Protein AF-A0A7L1KJP1-F1 (afdb_monomer)

InterPro domains:
  IPR000727 Target SNARE coiled-coil homology domain [PS50192] (141-176)

Organism: Rynchops niger (NCBI:txid227184)

Mean predicted aligned error: 10.77 Å

Nearest PDB structures (foldseek):
  6twz-assembly2_C  TM=7.363E-01  e=6.842E+00  Homo sapiens
  8ftx-assembly1_A  TM=3.738E-01  e=1.521E+00  Salmonella enterica subsp. enterica serovar Typhimurium

Foldseek 3Di:
DQPVLLVVLVVLLVVLVVLLVVLLVCVVVVHDSPLSVVVSLVSLVVSLVSLVVLLVVLLVCLVVVVDDLVVSVVSLVSSVVSLVSSVVSLVSSPPRDDPDPPPVVVPPPDDDDDDDDDPNPPPDPPVCPPDDPVRSNVVSVVSSVVSVVSSVVSVVSSVVSVVVVVVVVVVVVVVD

Secondary structure (DSSP, 8-state):
-HHHHHHHHHHHHHHHHHHHHHHHHHHHTT---HHHHHHHHHHHHHHHHHHHHHHHHHHHHHHTT-S-HHHHHHHHHHHHHHHHHHHHHHHHHHHTSPP--SSSGGGS-S--------SS-----TTTTT--HHHHHHHHHHHHHHHHHHHHHHHHHHHHHHHHHHHHHHHHHHT-

Sequence (176 aa):
PRLPLYDAACQVAQEVAEKIQERNRYQRNGESSAKLNVIIRSSLQNLSEKIDQLRDLLLRAVSTHQITQLEGDRRQNLVDDLLTRQKQLQASYKNEGPEPDVIRSSLMTGGVKRGVTNPWLLEESEETRGLGFGDLRQQQRRIIEEQDAGLDALSSIISRQKQMGQEIGNELDEQN

pLDDT: mean 78.53, std 18.44, range [35.53, 97.75]

Structure (mmCIF, N/CA/C/O backbone):
data_AF-A0A7L1KJP1-F1
#
_entry.id   AF-A0A7L1KJP1-F1
#
loop_
_atom_site.group_PDB
_atom_site.id
_atom_site.type_symbol
_atom_site.label_atom_id
_atom_site.label_alt_id
_atom_site.label_comp_id
_atom_site.label_asym_id
_atom_site.label_entity_id
_atom_site.label_seq_id
_atom_site.pdbx_PDB_ins_code
_atom_site.Cartn_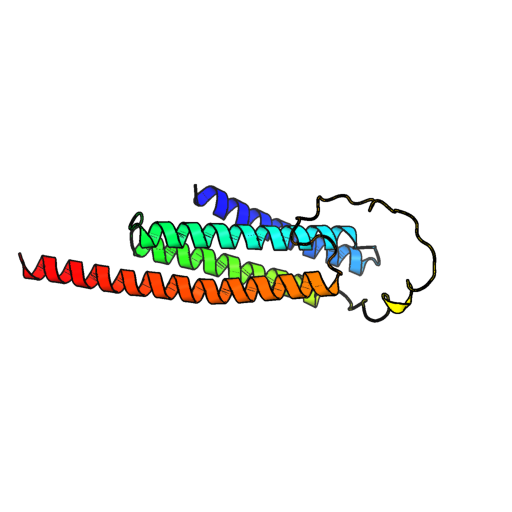x
_atom_site.Cartn_y
_atom_site.Cartn_z
_atom_site.occupancy
_atom_site.B_iso_or_equiv
_atom_site.auth_seq_id
_atom_site.auth_comp_id
_atom_site.auth_asym_id
_atom_site.auth_atom_id
_atom_site.pdbx_PDB_model_num
ATOM 1 N N . PRO A 1 1 ? -7.964 -13.879 7.957 1.00 67.81 1 PRO A N 1
ATOM 2 C CA . PRO A 1 1 ? -6.674 -13.756 8.683 1.00 67.81 1 PRO A CA 1
ATOM 3 C C . PRO A 1 1 ? -5.858 -12.523 8.226 1.00 67.81 1 PRO A C 1
ATOM 5 O O . PRO A 1 1 ? -5.390 -12.493 7.096 1.00 67.81 1 PRO A O 1
ATOM 8 N N . ARG A 1 2 ? -5.721 -11.494 9.085 1.00 88.19 2 ARG A N 1
ATOM 9 C CA . ARG A 1 2 ? -5.077 -10.199 8.752 1.00 88.19 2 ARG A CA 1
ATOM 10 C C . ARG A 1 2 ? -3.546 -10.259 8.706 1.00 88.19 2 ARG A C 1
ATOM 12 O O . ARG A 1 2 ? -2.951 -9.682 7.809 1.00 88.19 2 ARG A O 1
ATOM 19 N N . LEU A 1 3 ? -2.923 -10.931 9.679 1.00 86.12 3 LEU A N 1
ATOM 20 C CA . LEU A 1 3 ? -1.458 -10.988 9.795 1.00 86.12 3 LEU A CA 1
ATOM 21 C C . LEU A 1 3 ? -0.800 -11.603 8.547 1.00 86.12 3 LEU A C 1
ATOM 23 O O . LEU A 1 3 ? 0.035 -10.924 7.963 1.00 86.12 3 LEU A O 1
ATOM 27 N N . PRO A 1 4 ? -1.257 -12.762 8.024 1.00 93.19 4 PRO A N 1
ATOM 28 C CA . PRO A 1 4 ? -0.679 -13.322 6.801 1.00 93.19 4 PRO A CA 1
ATOM 29 C C . PRO A 1 4 ? -0.826 -12.411 5.577 1.00 93.19 4 PRO A C 1
ATOM 31 O O . PRO A 1 4 ? 0.033 -12.414 4.705 1.00 93.19 4 PRO A O 1
ATOM 34 N N . LEU A 1 5 ? -1.903 -11.620 5.504 1.00 95.44 5 LEU A N 1
ATOM 35 C CA . LEU A 1 5 ? -2.109 -10.672 4.408 1.00 95.44 5 LEU A CA 1
ATOM 36 C C . LEU A 1 5 ? -1.146 -9.481 4.501 1.00 95.44 5 LEU A C 1
ATOM 38 O O . LEU A 1 5 ? -0.603 -9.061 3.484 1.00 95.44 5 LEU A O 1
ATOM 42 N N . TYR A 1 6 ? -0.917 -8.966 5.712 1.00 96.62 6 TYR A N 1
ATOM 43 C CA . TYR A 1 6 ? 0.070 -7.915 5.957 1.00 96.62 6 TYR A CA 1
ATOM 44 C C . TYR A 1 6 ? 1.487 -8.394 5.624 1.00 96.62 6 TYR A C 1
ATOM 46 O O . TYR A 1 6 ? 2.209 -7.715 4.898 1.00 96.62 6 TYR A O 1
ATOM 54 N N . ASP A 1 7 ? 1.856 -9.593 6.076 1.00 96.94 7 ASP A N 1
ATOM 55 C CA . ASP A 1 7 ? 3.167 -10.177 5.784 1.00 96.94 7 ASP A CA 1
ATOM 56 C C . ASP A 1 7 ? 3.348 -10.398 4.276 1.00 96.94 7 ASP A C 1
ATOM 58 O O . ASP A 1 7 ? 4.390 -10.055 3.719 1.00 96.94 7 ASP A O 1
ATOM 62 N N . ALA A 1 8 ? 2.307 -10.875 3.587 1.00 97.12 8 ALA A N 1
ATOM 63 C CA . ALA A 1 8 ? 2.315 -11.005 2.134 1.00 97.12 8 ALA A CA 1
ATOM 64 C C . ALA A 1 8 ? 2.457 -9.646 1.424 1.00 97.12 8 ALA A C 1
ATOM 66 O O . ALA A 1 8 ? 3.174 -9.551 0.432 1.00 97.12 8 ALA A O 1
ATOM 67 N N . ALA A 1 9 ? 1.811 -8.582 1.914 1.00 97.38 9 ALA A N 1
ATOM 68 C CA . ALA A 1 9 ? 1.974 -7.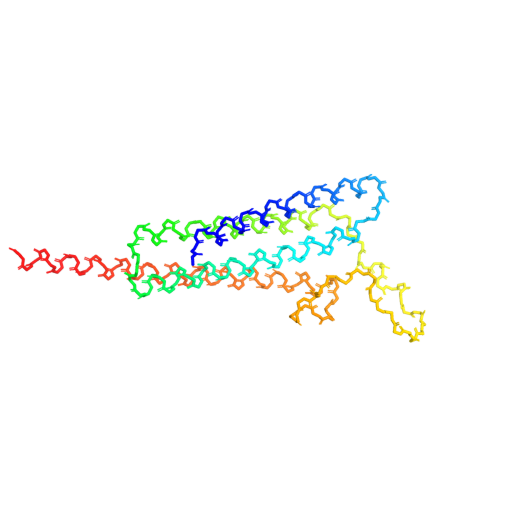234 1.362 1.00 97.38 9 ALA A CA 1
ATOM 69 C C . ALA A 1 9 ? 3.417 -6.725 1.532 1.00 97.38 9 ALA A C 1
ATOM 71 O O . ALA A 1 9 ? 4.002 -6.192 0.589 1.00 97.38 9 ALA A O 1
ATOM 72 N N . CYS A 1 10 ? 4.026 -6.961 2.697 1.00 97.50 10 CYS A N 1
ATOM 73 C CA . CYS A 1 10 ? 5.433 -6.651 2.948 1.00 97.50 10 CYS A CA 1
ATOM 74 C C . CYS A 1 10 ? 6.378 -7.414 2.008 1.00 97.50 10 CYS A C 1
ATOM 76 O O . CYS A 1 10 ? 7.324 -6.817 1.489 1.00 97.50 10 CYS A O 1
ATOM 78 N N . GLN A 1 11 ? 6.113 -8.703 1.769 1.00 97.75 11 GLN A N 1
ATOM 79 C CA . GLN A 1 11 ? 6.882 -9.528 0.831 1.00 97.75 11 GLN A CA 1
ATOM 80 C C . GLN A 1 11 ? 6.799 -8.974 -0.592 1.00 97.75 11 GLN A C 1
ATOM 82 O O . GLN A 1 11 ? 7.834 -8.704 -1.196 1.00 97.75 11 GLN A O 1
ATOM 87 N N . VAL A 1 12 ? 5.593 -8.682 -1.093 1.00 97.50 12 VAL A N 1
ATOM 88 C CA . VAL A 1 12 ? 5.422 -8.085 -2.430 1.00 97.50 12 VAL A CA 1
ATOM 89 C C . VAL A 1 12 ? 6.142 -6.736 -2.527 1.00 97.50 12 VAL A C 1
ATOM 91 O O . VAL A 1 12 ? 6.823 -6.465 -3.515 1.00 97.50 12 VAL A O 1
ATOM 94 N N . ALA A 1 13 ? 6.065 -5.890 -1.497 1.00 97.06 13 ALA A N 1
ATOM 95 C CA . ALA A 1 13 ? 6.775 -4.610 -1.478 1.00 97.06 13 ALA A CA 1
ATOM 96 C C . ALA A 1 13 ? 8.307 -4.771 -1.513 1.00 97.06 13 ALA A C 1
ATOM 98 O O . ALA A 1 13 ? 9.006 -3.931 -2.087 1.00 97.06 13 ALA A O 1
ATOM 99 N N . GLN A 1 14 ? 8.846 -5.828 -0.902 1.00 97.31 14 GLN A N 1
ATOM 100 C CA . GLN A 1 14 ? 10.266 -6.159 -0.992 1.00 97.31 14 GLN A CA 1
ATOM 101 C C . GLN A 1 14 ? 10.639 -6.660 -2.392 1.00 97.31 14 GLN A C 1
ATOM 103 O O . GLN A 1 14 ? 11.587 -6.143 -2.982 1.00 97.31 14 GLN A O 1
ATOM 108 N N . GLU A 1 15 ? 9.863 -7.581 -2.959 1.00 96.38 15 GLU A N 1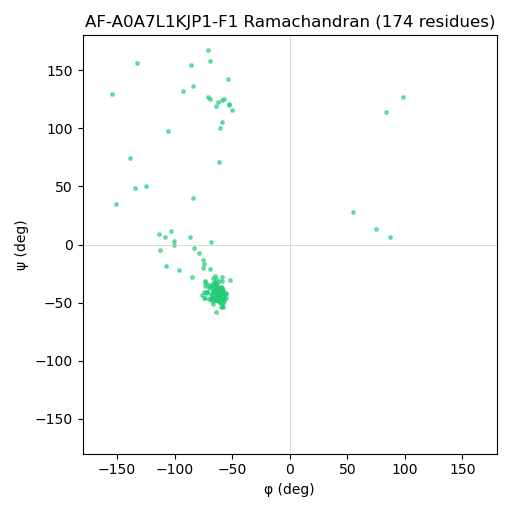
ATOM 109 C CA . GLU A 1 15 ? 10.084 -8.095 -4.315 1.00 96.38 15 GLU A CA 1
ATOM 110 C C . GLU A 1 15 ? 10.069 -6.972 -5.359 1.00 96.38 15 GLU A C 1
ATOM 112 O O . GLU A 1 15 ? 10.935 -6.916 -6.232 1.00 96.38 15 GLU A O 1
ATOM 117 N N . VAL A 1 16 ? 9.128 -6.026 -5.253 1.00 95.75 16 VAL A N 1
ATOM 118 C CA . VAL A 1 16 ? 9.079 -4.846 -6.131 1.00 95.75 16 VAL A CA 1
ATOM 119 C C . VAL A 1 16 ? 10.376 -4.042 -6.032 1.00 95.75 16 VAL A C 1
ATOM 121 O O . VAL A 1 16 ? 10.932 -3.657 -7.062 1.00 95.75 16 VAL A O 1
ATOM 124 N N . ALA A 1 17 ? 10.880 -3.798 -4.818 1.00 95.50 17 ALA A N 1
ATOM 125 C CA . ALA A 1 17 ? 12.120 -3.053 -4.613 1.00 95.50 17 ALA A CA 1
ATOM 126 C C . ALA A 1 17 ? 13.318 -3.754 -5.274 1.00 95.50 17 ALA A C 1
ATOM 128 O O . ALA A 1 17 ? 14.084 -3.121 -6.005 1.00 95.50 17 ALA A O 1
ATOM 129 N N . GLU A 1 18 ? 13.444 -5.067 -5.075 1.00 96.44 18 GLU A N 1
ATOM 130 C CA . GLU A 1 18 ? 14.503 -5.888 -5.667 1.00 96.44 18 GLU A CA 1
ATOM 131 C C . GLU A 1 18 ? 14.423 -5.886 -7.199 1.00 96.44 18 GLU A C 1
ATOM 133 O O . GLU A 1 18 ? 15.432 -5.691 -7.880 1.00 96.44 18 GLU A O 1
ATOM 138 N N . LYS A 1 19 ? 13.216 -6.012 -7.763 1.00 93.38 19 LYS A N 1
ATOM 139 C CA . LYS A 1 19 ? 13.007 -5.986 -9.217 1.00 93.38 19 LYS A CA 1
ATOM 140 C C . LYS A 1 19 ? 13.296 -4.621 -9.830 1.00 93.38 19 LYS A C 1
ATOM 142 O O . LYS A 1 19 ? 13.837 -4.568 -10.936 1.00 93.38 19 LYS A O 1
ATOM 147 N N . ILE A 1 20 ? 12.992 -3.524 -9.134 1.00 92.44 20 ILE A N 1
ATOM 148 C CA . ILE A 1 20 ? 13.385 -2.174 -9.564 1.00 92.44 20 ILE A CA 1
ATOM 149 C C . ILE A 1 20 ? 14.913 -2.064 -9.607 1.00 92.44 20 ILE A C 1
ATOM 151 O O . ILE A 1 20 ? 15.459 -1.639 -10.624 1.00 92.44 20 ILE A O 1
ATOM 155 N N . GLN A 1 21 ? 15.613 -2.509 -8.562 1.00 92.38 21 GLN A N 1
ATOM 156 C CA . GLN A 1 21 ? 17.079 -2.493 -8.538 1.00 92.38 21 GLN A CA 1
ATOM 157 C C . GLN A 1 21 ? 17.685 -3.356 -9.653 1.00 92.38 21 GLN A C 1
ATOM 159 O O . GLN A 1 21 ? 18.603 -2.914 -10.349 1.00 92.38 21 GLN A O 1
ATOM 164 N N . GLU A 1 22 ? 17.153 -4.562 -9.865 1.00 92.50 22 GLU A N 1
ATOM 165 C CA . GLU A 1 22 ? 17.546 -5.449 -10.962 1.00 92.50 22 GLU A CA 1
ATOM 166 C C . GLU A 1 22 ? 17.354 -4.750 -12.314 1.00 92.50 22 GLU A C 1
ATOM 168 O O . GLU A 1 22 ? 18.285 -4.671 -13.118 1.00 92.50 22 GLU A O 1
ATOM 173 N N . ARG A 1 23 ? 16.190 -4.135 -12.536 1.00 89.31 23 ARG A N 1
ATOM 174 C CA . ARG A 1 23 ? 15.890 -3.389 -13.761 1.00 89.31 23 ARG A CA 1
ATOM 175 C C . ARG A 1 23 ? 16.885 -2.260 -14.010 1.00 89.31 23 ARG A C 1
ATOM 177 O O . ARG A 1 23 ? 17.320 -2.076 -15.149 1.00 89.31 23 ARG A O 1
ATOM 184 N N . ASN A 1 24 ? 17.259 -1.526 -12.968 1.00 87.25 24 ASN A N 1
ATOM 185 C CA . ASN A 1 24 ? 18.186 -0.402 -13.085 1.00 87.25 24 ASN A CA 1
ATOM 186 C C . ASN A 1 24 ? 19.598 -0.888 -13.448 1.00 87.25 24 ASN A C 1
ATOM 188 O O . ASN A 1 24 ? 20.288 -0.239 -14.233 1.00 87.25 24 ASN A O 1
ATOM 192 N N . ARG A 1 25 ? 20.016 -2.065 -12.961 1.00 88.56 25 ARG A N 1
ATOM 193 C CA . ARG A 1 25 ? 21.280 -2.700 -13.377 1.00 88.56 25 ARG A CA 1
ATOM 194 C C . ARG A 1 25 ? 21.275 -3.069 -14.861 1.00 88.56 25 ARG A C 1
ATOM 196 O O . ARG A 1 25 ? 22.214 -2.711 -15.563 1.00 88.56 25 ARG A O 1
ATOM 203 N N . TYR A 1 26 ? 20.209 -3.707 -15.348 1.00 82.12 26 TYR A N 1
ATOM 204 C CA . TYR A 1 26 ? 20.079 -4.074 -16.767 1.00 82.12 26 TYR A CA 1
ATOM 205 C C . TYR A 1 26 ? 20.118 -2.836 -17.670 1.00 82.12 26 TYR A C 1
ATOM 207 O O . TYR A 1 26 ? 20.815 -2.824 -18.681 1.00 82.12 26 TYR A O 1
ATOM 215 N N . GLN A 1 27 ? 19.434 -1.757 -17.275 1.00 80.38 27 GLN A N 1
ATOM 216 C CA . GLN A 1 27 ? 19.454 -0.500 -18.028 1.00 80.38 27 GLN A CA 1
ATOM 217 C C . GLN A 1 27 ? 20.847 0.135 -18.090 1.00 80.38 27 GLN A C 1
ATOM 219 O O . GLN A 1 27 ? 21.245 0.602 -19.155 1.00 80.38 27 GLN A O 1
ATOM 224 N N . ARG A 1 28 ? 21.610 0.118 -16.988 1.00 80.62 28 ARG A N 1
ATOM 225 C CA . ARG A 1 28 ? 22.998 0.621 -16.965 1.00 80.62 28 ARG A CA 1
ATOM 226 C C . ARG A 1 28 ? 23.931 -0.182 -17.872 1.00 80.62 28 ARG A C 1
ATOM 228 O O . ARG A 1 28 ? 24.862 0.388 -18.427 1.00 80.62 28 ARG A O 1
ATOM 235 N N . ASN A 1 29 ? 23.649 -1.468 -18.061 1.00 83.50 29 ASN A N 1
ATOM 236 C CA . ASN A 1 29 ? 24.392 -2.347 -18.963 1.00 83.50 29 ASN A CA 1
ATOM 237 C C . ASN A 1 29 ? 23.933 -2.246 -20.433 1.00 83.50 29 ASN A C 1
ATOM 239 O O . ASN A 1 29 ? 24.505 -2.909 -21.295 1.00 83.50 29 ASN A O 1
ATOM 243 N N . GLY A 1 30 ? 22.903 -1.445 -20.739 1.00 75.25 30 GLY A N 1
ATOM 244 C CA . GLY A 1 30 ? 22.316 -1.353 -22.081 1.00 75.25 30 GLY A CA 1
ATOM 245 C C . GLY A 1 30 ? 21.438 -2.550 -22.469 1.00 75.25 30 GLY A C 1
ATOM 246 O O . GLY A 1 30 ? 21.092 -2.711 -23.639 1.00 75.25 30 GLY A O 1
ATOM 247 N N . GLU A 1 31 ? 21.064 -3.392 -21.506 1.00 76.12 31 GLU A N 1
ATOM 248 C CA . GLU A 1 31 ? 20.247 -4.583 -21.720 1.00 76.12 31 GLU A CA 1
ATOM 249 C C . GLU A 1 31 ? 18.743 -4.264 -21.688 1.00 76.12 31 GLU A C 1
ATOM 251 O O . GLU A 1 31 ? 18.270 -3.314 -21.051 1.00 76.12 31 GLU A O 1
ATOM 256 N N . SER A 1 32 ? 17.945 -5.092 -22.369 1.00 78.06 32 SER A N 1
ATOM 257 C CA . SER A 1 32 ? 16.489 -4.936 -22.370 1.00 78.06 32 SER A CA 1
ATOM 258 C C . SER A 1 32 ? 15.891 -5.267 -21.003 1.00 78.06 32 SER A C 1
ATOM 260 O O . SER A 1 32 ? 16.034 -6.371 -20.485 1.00 78.06 32 SER A O 1
ATOM 262 N N . SER A 1 33 ? 15.124 -4.324 -20.458 1.00 82.69 33 SER A N 1
ATOM 263 C CA . SER A 1 33 ? 14.403 -4.456 -19.186 1.00 82.69 33 SER A CA 1
ATOM 264 C C . SER A 1 33 ? 12.900 -4.711 -19.354 1.00 82.69 33 SER A C 1
ATOM 266 O O . SER A 1 33 ? 12.138 -4.619 -18.391 1.00 82.69 33 SER A O 1
ATOM 268 N N . ALA A 1 34 ? 12.434 -5.022 -20.570 1.00 78.44 34 ALA A N 1
ATOM 269 C CA . ALA A 1 34 ? 11.005 -5.138 -20.878 1.00 78.44 34 ALA A CA 1
ATOM 270 C C . ALA A 1 34 ? 10.268 -6.140 -19.966 1.00 78.44 34 ALA A C 1
ATOM 272 O O . ALA A 1 34 ? 9.199 -5.820 -19.448 1.00 78.44 34 ALA A O 1
ATOM 273 N N . LYS A 1 35 ? 10.874 -7.306 -19.700 1.00 80.75 35 LYS A N 1
ATOM 274 C CA . LYS A 1 35 ? 10.306 -8.336 -18.812 1.00 80.75 35 LYS A CA 1
ATOM 275 C C . LYS A 1 35 ? 10.177 -7.851 -17.369 1.00 80.75 35 LYS A C 1
ATOM 277 O O . LYS A 1 35 ? 9.116 -7.978 -16.770 1.00 80.75 35 LYS A O 1
ATOM 282 N N . LEU A 1 36 ? 11.237 -7.240 -16.836 1.00 83.81 36 LEU A N 1
ATOM 283 C CA . LEU A 1 36 ? 11.247 -6.694 -15.478 1.00 83.81 36 LEU A CA 1
ATOM 284 C C . LEU A 1 36 ? 10.201 -5.589 -15.322 1.00 83.81 36 LEU A C 1
ATOM 286 O O . LEU A 1 36 ? 9.522 -5.533 -14.308 1.00 83.81 36 LEU A O 1
ATOM 290 N N . ASN A 1 37 ? 9.994 -4.764 -16.350 1.00 83.75 37 ASN A N 1
ATOM 291 C CA . ASN A 1 37 ? 8.945 -3.746 -16.334 1.00 83.75 37 ASN A CA 1
ATOM 292 C C . ASN A 1 37 ? 7.529 -4.331 -16.245 1.00 83.75 37 ASN A C 1
ATOM 294 O O . ASN A 1 37 ? 6.680 -3.712 -15.610 1.00 83.75 37 ASN A O 1
ATOM 298 N N . VAL A 1 38 ? 7.254 -5.477 -16.878 1.00 82.12 38 VAL A N 1
ATOM 299 C CA . VAL A 1 38 ? 5.953 -6.161 -16.747 1.00 82.12 38 VAL A CA 1
ATOM 300 C C . VAL A 1 38 ? 5.782 -6.693 -15.327 1.00 82.12 38 VAL A C 1
ATOM 302 O O . VAL A 1 38 ? 4.779 -6.386 -14.691 1.00 82.12 38 VAL A O 1
ATOM 305 N N . ILE A 1 39 ? 6.797 -7.389 -14.807 1.00 86.62 39 ILE A N 1
ATOM 306 C CA . ILE A 1 39 ? 6.781 -7.970 -13.455 1.00 86.62 39 ILE A CA 1
ATOM 307 C C . ILE A 1 39 ? 6.611 -6.884 -12.383 1.00 86.62 39 ILE A C 1
ATOM 309 O O . ILE A 1 39 ? 5.771 -7.011 -11.501 1.00 86.62 39 ILE A O 1
ATOM 313 N N . ILE A 1 40 ? 7.358 -5.778 -12.472 1.00 88.50 40 ILE A N 1
ATOM 314 C CA . ILE A 1 40 ? 7.246 -4.670 -11.511 1.00 88.50 40 ILE A CA 1
ATOM 315 C C . ILE A 1 40 ? 5.825 -4.094 -11.515 1.00 88.50 40 ILE A C 1
ATOM 317 O O . ILE A 1 40 ? 5.276 -3.821 -10.451 1.00 88.50 40 ILE A O 1
ATOM 321 N N . ARG A 1 41 ? 5.207 -3.935 -12.692 1.00 87.50 41 ARG A N 1
ATOM 322 C CA . ARG A 1 41 ? 3.835 -3.419 -12.804 1.00 87.50 41 ARG A CA 1
ATOM 323 C C . ARG A 1 41 ? 2.816 -4.362 -12.173 1.00 87.50 41 ARG A C 1
ATOM 325 O O . ARG A 1 41 ? 2.009 -3.892 -11.376 1.00 87.50 41 ARG A O 1
ATOM 332 N N . SER A 1 42 ? 2.879 -5.659 -12.475 1.00 86.38 42 SER A N 1
ATOM 333 C CA . SER A 1 42 ? 1.971 -6.643 -11.874 1.00 86.38 42 SER A CA 1
ATOM 334 C C . SER A 1 42 ? 2.144 -6.723 -10.357 1.00 86.38 42 SER A C 1
ATOM 336 O O . SER A 1 42 ? 1.157 -6.760 -9.631 1.00 86.38 42 SER A O 1
ATOM 338 N N . SER A 1 43 ? 3.380 -6.678 -9.854 1.00 92.38 43 SER A N 1
ATOM 339 C CA . SER A 1 43 ? 3.639 -6.712 -8.411 1.00 92.38 43 SER A CA 1
ATOM 340 C C . SER A 1 43 ? 3.193 -5.423 -7.707 1.00 92.38 43 SER A C 1
ATOM 342 O O . SER A 1 43 ? 2.670 -5.488 -6.599 1.00 92.38 43 SER A O 1
ATOM 344 N N . LEU A 1 44 ? 3.323 -4.253 -8.345 1.00 92.75 44 LEU A N 1
ATOM 345 C CA . LEU A 1 44 ? 2.772 -2.990 -7.831 1.00 92.75 44 LEU A CA 1
ATOM 346 C C . LEU A 1 44 ? 1.237 -3.003 -7.766 1.00 92.75 44 LEU A C 1
ATOM 348 O O . LEU A 1 44 ? 0.677 -2.480 -6.803 1.00 92.75 44 LEU A O 1
ATOM 352 N N . GLN A 1 45 ? 0.572 -3.601 -8.762 1.00 90.44 45 GLN A N 1
ATOM 353 C CA . GLN A 1 45 ? -0.882 -3.791 -8.761 1.00 90.44 45 GLN A CA 1
ATOM 354 C C . GLN A 1 45 ? -1.308 -4.740 -7.635 1.00 90.44 45 GLN A C 1
ATOM 356 O O . GLN A 1 45 ? -2.170 -4.400 -6.832 1.00 90.44 45 GLN A O 1
ATOM 361 N N . ASN A 1 46 ? -0.620 -5.876 -7.503 1.00 93.50 46 ASN A N 1
ATOM 362 C CA . ASN A 1 46 ? -0.862 -6.846 -6.437 1.00 93.50 46 ASN A CA 1
ATOM 363 C C . ASN A 1 46 ? -0.691 -6.224 -5.039 1.00 93.50 46 ASN A C 1
ATOM 365 O O . ASN A 1 46 ? -1.505 -6.454 -4.147 1.00 93.50 46 ASN A O 1
ATOM 369 N N . LEU A 1 47 ? 0.341 -5.393 -4.848 1.00 95.31 47 LEU A N 1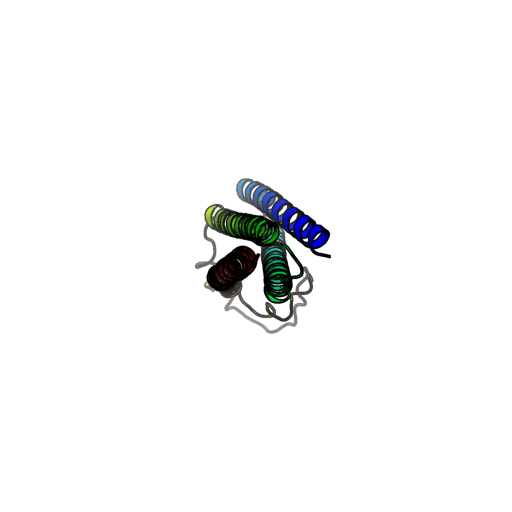
ATOM 370 C CA . LEU A 1 47 ? 0.531 -4.644 -3.605 1.00 95.31 47 LEU A CA 1
ATOM 371 C C . LEU A 1 47 ? -0.664 -3.723 -3.318 1.00 95.31 47 LEU A C 1
ATOM 373 O O . LEU A 1 47 ? -1.117 -3.668 -2.177 1.00 95.31 47 LEU A O 1
ATOM 377 N N . SER A 1 48 ? -1.193 -3.057 -4.348 1.00 94.31 48 SER A N 1
ATOM 378 C CA . SER A 1 48 ? -2.387 -2.213 -4.240 1.00 94.31 48 SER A CA 1
ATOM 379 C C . SER A 1 48 ? -3.595 -3.001 -3.745 1.00 94.31 48 SER A C 1
ATOM 381 O O . SER A 1 48 ? -4.170 -2.648 -2.720 1.00 94.31 48 SER A O 1
ATOM 383 N N . GLU A 1 49 ? -3.911 -4.116 -4.405 1.00 94.44 49 GLU A N 1
ATOM 384 C CA . GLU A 1 49 ? -5.042 -4.981 -4.050 1.00 94.44 49 GLU A CA 1
ATOM 385 C C . GLU A 1 49 ? -4.932 -5.497 -2.608 1.00 94.44 49 GLU A C 1
ATOM 387 O O . GLU A 1 49 ? -5.922 -5.572 -1.878 1.00 94.44 49 GLU A O 1
ATOM 392 N N . LYS A 1 50 ? -3.718 -5.838 -2.157 1.00 95.94 50 LYS A N 1
ATOM 393 C CA . LYS A 1 50 ? -3.487 -6.261 -0.769 1.00 95.94 50 LYS A CA 1
ATOM 394 C C . LYS A 1 50 ? -3.711 -5.128 0.231 1.00 95.94 50 LYS A C 1
ATOM 396 O O . LYS A 1 50 ? -4.256 -5.384 1.306 1.00 95.94 50 LYS A O 1
ATOM 401 N N . ILE A 1 51 ? -3.290 -3.905 -0.096 1.00 95.94 51 ILE A N 1
ATOM 402 C CA . ILE A 1 51 ? -3.534 -2.719 0.735 1.00 95.94 51 ILE A CA 1
ATOM 403 C C . ILE A 1 51 ? -5.044 -2.463 0.845 1.00 95.94 51 ILE A C 1
ATOM 405 O O . ILE A 1 51 ? -5.533 -2.276 1.959 1.00 95.94 51 ILE A O 1
ATOM 409 N N . ASP A 1 52 ? -5.797 -2.570 -0.252 1.00 95.25 52 ASP A N 1
ATOM 410 C CA . ASP A 1 52 ? -7.262 -2.430 -0.246 1.00 95.25 52 ASP A CA 1
ATOM 411 C C . ASP A 1 52 ? -7.945 -3.487 0.616 1.00 95.25 52 ASP A C 1
ATOM 413 O O . ASP A 1 52 ? -8.735 -3.164 1.504 1.00 95.25 52 ASP A O 1
ATOM 417 N N . GLN A 1 53 ? -7.548 -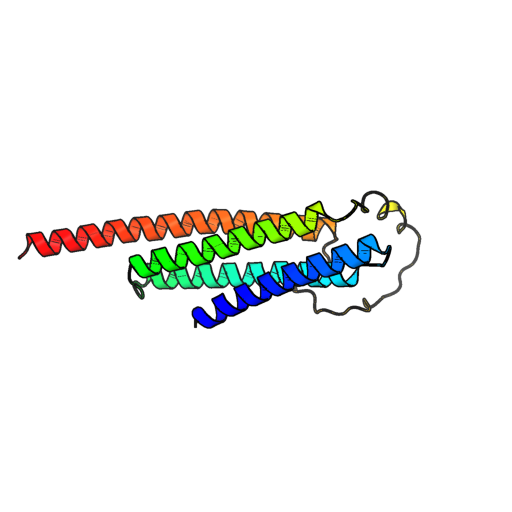4.750 0.468 1.00 96.12 53 GLN A N 1
ATOM 418 C CA . GLN A 1 53 ? -8.059 -5.820 1.322 1.00 96.12 53 GLN A CA 1
ATOM 419 C C . GLN A 1 53 ? -7.753 -5.573 2.809 1.00 96.12 53 GLN A C 1
ATOM 421 O O . GLN A 1 53 ? -8.592 -5.845 3.670 1.00 96.12 53 GLN A O 1
ATOM 426 N N . LEU A 1 54 ? -6.567 -5.055 3.152 1.00 96.75 54 LEU A N 1
ATOM 427 C CA . LEU A 1 54 ? -6.223 -4.718 4.539 1.00 96.75 54 LEU A CA 1
ATOM 428 C C . LEU A 1 54 ? -7.089 -3.581 5.088 1.00 96.75 54 LEU A C 1
ATOM 430 O O . LEU A 1 54 ? -7.505 -3.656 6.249 1.00 96.75 54 LEU A O 1
ATOM 434 N N . ARG A 1 55 ? -7.377 -2.568 4.266 1.00 95.50 55 ARG A N 1
ATOM 435 C CA . ARG A 1 55 ? -8.259 -1.447 4.608 1.00 95.50 55 ARG A CA 1
ATOM 436 C C . ARG A 1 55 ? -9.686 -1.920 4.858 1.00 95.50 55 ARG A C 1
ATOM 438 O O . ARG A 1 55 ? -10.244 -1.605 5.905 1.00 95.50 55 ARG A O 1
ATOM 445 N N . ASP A 1 56 ? -10.242 -2.741 3.973 1.00 95.12 56 ASP A N 1
ATOM 446 C CA . ASP A 1 56 ? -11.596 -3.285 4.124 1.00 95.12 56 ASP A CA 1
ATOM 447 C C . ASP A 1 56 ? -11.725 -4.159 5.375 1.00 95.12 56 ASP A C 1
ATOM 449 O O . ASP A 1 56 ? -12.701 -4.073 6.129 1.00 95.12 56 ASP A O 1
ATOM 453 N N . LEU A 1 57 ? -10.711 -4.989 5.643 1.00 95.69 57 LEU A N 1
ATOM 454 C CA . LEU A 1 57 ? -10.645 -5.786 6.866 1.00 95.69 57 LEU A CA 1
ATOM 455 C C . LEU A 1 57 ? -10.584 -4.908 8.119 1.00 95.69 57 LEU A C 1
ATOM 457 O O . LEU A 1 57 ? -11.215 -5.250 9.123 1.00 95.69 57 LEU A O 1
ATOM 461 N N . LEU A 1 58 ? -9.821 -3.813 8.078 1.00 94.75 58 LEU A N 1
ATOM 462 C CA . LEU 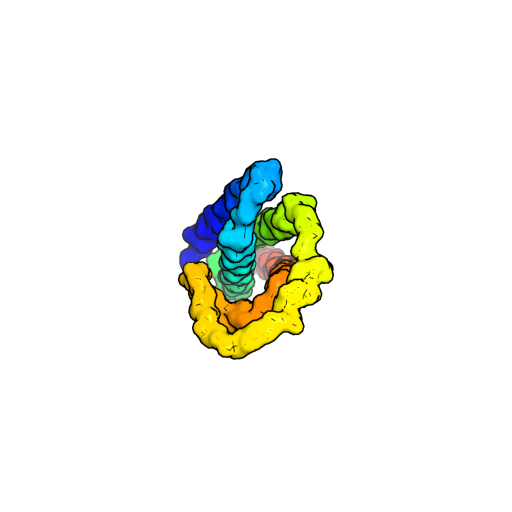A 1 58 ? -9.720 -2.865 9.182 1.00 94.75 58 LEU A CA 1
ATOM 463 C C . LEU A 1 58 ? -11.053 -2.150 9.404 1.00 94.75 58 LEU A C 1
ATOM 465 O O . LEU A 1 58 ? -11.574 -2.198 10.515 1.00 94.75 58 LEU A O 1
ATOM 469 N N . LEU A 1 59 ? -11.644 -1.591 8.349 1.00 93.25 59 LEU A N 1
ATOM 470 C CA . LEU A 1 59 ? -12.938 -0.917 8.392 1.00 93.25 59 LEU A CA 1
ATOM 471 C C . LEU A 1 59 ? -14.027 -1.829 8.965 1.00 93.25 59 LEU A C 1
ATOM 473 O O . LEU A 1 59 ? -14.788 -1.422 9.847 1.00 93.25 59 LEU A O 1
ATOM 477 N N . ARG A 1 60 ? -14.085 -3.088 8.515 1.00 93.94 60 ARG A N 1
ATOM 478 C CA . ARG A 1 60 ? -15.035 -4.068 9.050 1.00 93.94 60 ARG A CA 1
ATOM 479 C C . ARG A 1 60 ? -14.781 -4.359 10.527 1.00 93.94 60 ARG A C 1
ATOM 481 O O . ARG A 1 60 ? -15.727 -4.375 11.305 1.00 93.94 60 ARG A O 1
ATOM 488 N N . ALA A 1 61 ? -13.533 -4.594 10.931 1.00 92.75 61 ALA A N 1
ATOM 489 C CA . ALA A 1 61 ? -13.204 -4.917 12.322 1.00 92.75 61 ALA A CA 1
ATOM 490 C C . ALA A 1 61 ? -13.509 -3.755 13.284 1.00 92.75 61 ALA A C 1
ATOM 492 O O . ALA A 1 61 ? -14.009 -3.982 14.383 1.00 92.75 61 ALA A O 1
ATOM 493 N N . VAL A 1 62 ? -13.235 -2.528 12.843 1.00 90.19 62 VAL A N 1
ATOM 494 C CA . VAL A 1 62 ? -13.524 -1.268 13.540 1.00 90.19 62 VAL A CA 1
ATOM 495 C C . VAL A 1 62 ? -15.041 -1.094 13.679 1.00 90.19 62 VAL A C 1
ATOM 497 O O . VAL A 1 62 ? -15.561 -1.126 14.792 1.00 90.19 62 VAL A O 1
ATOM 500 N N . SER A 1 63 ? -15.783 -1.078 12.567 1.00 88.31 63 SER A N 1
ATOM 501 C CA . SER A 1 63 ? -17.249 -0.896 12.569 1.00 88.31 63 SER A CA 1
ATOM 502 C C . SER A 1 63 ? -18.014 -1.962 13.363 1.00 88.31 63 SER A C 1
ATOM 504 O O . SER A 1 63 ? -18.991 -1.652 14.043 1.00 88.31 63 SER A O 1
ATOM 506 N N . THR A 1 64 ? -17.554 -3.213 13.334 1.00 90.50 64 THR A N 1
ATOM 507 C CA . THR A 1 64 ? -18.164 -4.320 14.094 1.00 90.50 64 THR A CA 1
ATOM 508 C C . THR A 1 64 ? -17.641 -4.445 15.526 1.00 90.50 64 THR A C 1
ATOM 510 O O . THR A 1 64 ? -17.999 -5.399 16.212 1.00 90.50 64 THR A O 1
ATOM 513 N N . HIS A 1 65 ? -16.812 -3.501 15.989 1.00 87.50 65 HIS A N 1
ATOM 514 C CA . HIS A 1 65 ? -16.239 -3.481 17.341 1.00 87.50 65 HIS A CA 1
ATOM 515 C C . HIS A 1 65 ? -15.484 -4.777 17.705 1.00 87.50 65 HIS A C 1
ATOM 517 O O . HIS A 1 65 ? -15.382 -5.154 18.869 1.00 87.50 65 HIS A O 1
ATOM 523 N N . GLN A 1 66 ? -14.927 -5.471 16.706 1.00 91.25 66 GLN A N 1
ATOM 524 C CA . GLN A 1 66 ? -14.174 -6.720 16.888 1.00 91.25 66 GLN A CA 1
ATOM 525 C C . GLN A 1 66 ? -12.768 -6.498 17.456 1.00 91.25 66 GLN A C 1
ATOM 527 O O . GLN A 1 66 ? -12.094 -7.457 17.835 1.00 91.25 66 GLN A O 1
ATOM 532 N N . ILE A 1 67 ? -12.293 -5.253 17.462 1.00 91.56 67 ILE A N 1
ATOM 533 C CA . ILE A 1 67 ? -10.983 -4.865 17.979 1.00 91.56 67 ILE A CA 1
ATOM 534 C C . ILE A 1 67 ? -11.103 -3.644 18.881 1.00 91.56 67 ILE A C 1
ATOM 536 O O . ILE A 1 67 ? -12.034 -2.850 18.761 1.00 91.56 67 ILE A O 1
ATOM 540 N N . THR A 1 68 ? -10.131 -3.492 19.776 1.00 90.25 68 THR A N 1
ATOM 541 C CA . THR A 1 68 ? -10.011 -2.294 20.605 1.00 90.25 68 THR A CA 1
ATOM 542 C C . THR A 1 68 ? -9.612 -1.092 19.754 1.00 90.25 68 THR A C 1
ATOM 544 O O . THR A 1 68 ? -9.008 -1.242 18.691 1.00 90.25 68 THR A O 1
ATOM 547 N N . GLN A 1 69 ? -9.897 0.112 20.254 1.00 85.69 69 GLN A N 1
ATOM 548 C CA . GLN A 1 69 ? -9.5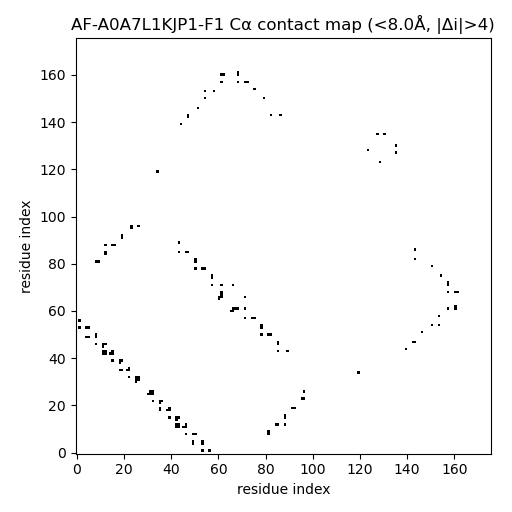31 1.359 19.573 1.00 85.69 69 GLN A CA 1
ATOM 549 C C . GLN A 1 69 ? -8.019 1.459 19.347 1.00 85.69 69 GLN A C 1
ATOM 551 O O . GLN A 1 69 ? -7.575 1.687 18.230 1.00 85.69 69 GLN A O 1
ATOM 556 N N . LEU A 1 70 ? -7.226 1.163 20.382 1.00 89.19 70 LEU A N 1
ATOM 557 C CA . LEU A 1 70 ? -5.765 1.172 20.296 1.00 89.19 70 LEU A CA 1
ATOM 558 C C . LEU A 1 70 ? -5.234 0.185 19.243 1.00 89.19 70 LEU A C 1
ATOM 560 O O . LEU A 1 70 ? -4.265 0.479 18.547 1.00 89.19 70 LEU A O 1
ATOM 564 N N . GLU A 1 71 ? -5.872 -0.979 19.091 1.00 93.38 71 GLU A N 1
ATOM 565 C CA . GLU A 1 71 ? -5.516 -1.922 18.029 1.00 93.38 71 GLU A CA 1
ATOM 566 C C . GLU A 1 71 ? -5.981 -1.435 16.647 1.00 93.38 71 GLU A C 1
ATOM 568 O O . GLU A 1 71 ? -5.298 -1.701 15.658 1.00 93.38 71 GLU A O 1
ATOM 573 N N . GLY A 1 72 ? -7.100 -0.711 16.563 1.00 92.75 72 GLY A N 1
ATOM 574 C CA . GLY A 1 72 ? -7.537 -0.004 15.357 1.00 92.75 72 GLY A CA 1
ATOM 575 C C . GLY A 1 72 ? -6.495 1.008 14.882 1.00 92.75 72 GLY A C 1
ATOM 576 O O . GLY A 1 72 ? -6.013 0.889 13.757 1.00 92.75 72 GLY A O 1
ATOM 577 N N . ASP A 1 73 ? -6.069 1.909 15.769 1.00 92.25 73 ASP A N 1
ATOM 578 C CA . ASP A 1 73 ? -5.038 2.923 15.504 1.00 92.25 73 ASP A CA 1
ATOM 579 C C . ASP A 1 73 ? -3.712 2.279 15.080 1.00 92.25 73 ASP A C 1
ATOM 581 O O . ASP A 1 73 ? -3.113 2.637 14.064 1.00 92.25 73 ASP A O 1
ATOM 585 N N . ARG A 1 74 ? -3.265 1.251 15.814 1.00 95.44 74 ARG A N 1
ATOM 586 C CA . ARG A 1 74 ? -2.040 0.518 15.468 1.00 95.44 74 ARG A CA 1
ATOM 587 C C . ARG A 1 74 ? -2.125 -0.090 14.070 1.00 95.44 74 ARG A C 1
ATOM 589 O O . ARG A 1 74 ? -1.144 -0.081 13.330 1.00 95.44 74 ARG A O 1
ATOM 596 N N . ARG A 1 75 ? -3.274 -0.665 13.706 1.00 96.06 75 ARG A N 1
ATOM 597 C CA . ARG A 1 75 ? -3.475 -1.271 12.384 1.00 96.06 75 ARG A CA 1
ATOM 598 C C . ARG A 1 75 ? -3.586 -0.232 11.281 1.00 96.06 75 ARG A C 1
ATOM 600 O O . ARG A 1 75 ? -3.118 -0.545 10.190 1.00 96.06 75 ARG A O 1
ATOM 607 N N . GLN A 1 76 ? -4.163 0.935 11.561 1.00 95.31 76 GLN A N 1
ATOM 608 C CA . GLN A 1 76 ? -4.217 2.058 10.630 1.00 95.31 76 GLN A CA 1
ATOM 609 C C . GLN A 1 76 ? -2.804 2.505 10.250 1.00 95.31 76 GLN A C 1
ATOM 611 O O . GLN A 1 76 ? -2.471 2.476 9.070 1.00 95.31 76 GLN A O 1
ATOM 616 N N . ASN A 1 77 ? -1.932 2.732 11.240 1.00 95.56 77 ASN A N 1
ATOM 617 C CA . ASN A 1 77 ? -0.535 3.116 10.998 1.00 95.56 77 ASN A CA 1
ATOM 618 C C . ASN A 1 77 ? 0.200 2.117 10.087 1.00 95.56 77 ASN A C 1
ATOM 620 O O . ASN A 1 77 ? 0.915 2.505 9.174 1.00 95.56 77 ASN A O 1
ATOM 624 N N . LEU A 1 78 ? -0.017 0.811 10.286 1.00 96.69 78 LEU A N 1
ATOM 625 C CA . LEU A 1 78 ? 0.601 -0.222 9.446 1.00 96.69 78 LEU A CA 1
ATOM 626 C C . LEU A 1 78 ? 0.113 -0.184 7.988 1.00 96.69 78 LEU A C 1
ATOM 628 O O . LEU A 1 78 ? 0.854 -0.559 7.080 1.00 96.69 78 LEU A O 1
ATOM 632 N N . VAL A 1 79 ? -1.141 0.208 7.757 1.00 96.19 79 VAL A N 1
ATOM 633 C CA . VAL A 1 79 ? -1.679 0.388 6.402 1.00 96.19 79 VAL A CA 1
ATOM 634 C C . VAL A 1 79 ? -1.119 1.673 5.781 1.00 96.19 79 VAL A C 1
ATOM 636 O O . VAL A 1 79 ? -0.708 1.642 4.620 1.00 96.19 79 VAL A O 1
ATOM 639 N N . ASP A 1 80 ? -1.023 2.757 6.552 1.00 94.44 80 ASP A N 1
ATOM 640 C CA . ASP A 1 80 ? -0.429 4.031 6.121 1.00 94.44 80 ASP A CA 1
ATOM 641 C C . ASP A 1 80 ? 1.053 3.867 5.731 1.00 94.44 80 ASP A C 1
ATOM 643 O O . ASP A 1 80 ? 1.502 4.390 4.704 1.00 94.44 80 ASP A O 1
ATOM 647 N N . ASP A 1 81 ? 1.806 3.076 6.501 1.00 96.50 81 ASP A N 1
ATOM 648 C CA . ASP A 1 81 ? 3.202 2.728 6.218 1.00 96.50 81 ASP A CA 1
ATOM 649 C C . ASP A 1 81 ? 3.336 1.970 4.886 1.00 96.50 81 ASP A C 1
ATOM 651 O O . ASP A 1 81 ? 4.206 2.281 4.063 1.00 96.50 81 ASP A O 1
ATOM 655 N N . LEU A 1 82 ? 2.461 0.985 4.638 1.00 96.75 82 LEU A N 1
ATOM 656 C CA . LEU A 1 82 ? 2.447 0.223 3.384 1.00 96.75 82 LEU A CA 1
ATOM 657 C C . LEU A 1 82 ? 2.122 1.109 2.180 1.00 96.75 82 LEU A C 1
ATOM 659 O O . LEU A 1 82 ? 2.785 0.999 1.146 1.00 96.75 82 LEU A O 1
ATOM 663 N N . LEU A 1 83 ? 1.147 2.003 2.317 1.00 94.94 83 LEU A N 1
ATOM 664 C CA . LEU A 1 83 ? 0.773 2.944 1.267 1.00 94.94 83 LEU A CA 1
ATOM 665 C C . LEU A 1 83 ? 1.907 3.938 0.971 1.00 94.94 83 LEU A C 1
ATOM 667 O O . LEU A 1 83 ? 2.263 4.176 -0.187 1.00 94.94 83 LEU A O 1
ATOM 671 N N . THR A 1 84 ? 2.543 4.472 2.015 1.00 94.81 84 THR A N 1
ATOM 672 C CA . THR A 1 84 ? 3.722 5.339 1.882 1.00 94.81 84 THR A CA 1
ATOM 673 C C . THR A 1 84 ? 4.841 4.617 1.136 1.00 94.81 84 THR A C 1
ATOM 675 O O . THR A 1 84 ? 5.432 5.163 0.198 1.00 94.81 84 THR A O 1
ATOM 678 N N . ARG A 1 85 ? 5.096 3.353 1.486 1.00 96.31 85 ARG A N 1
ATOM 679 C CA . ARG A 1 85 ? 6.081 2.517 0.798 1.00 96.31 85 ARG A CA 1
ATOM 680 C C . ARG A 1 85 ? 5.698 2.261 -0.661 1.00 96.31 85 ARG A C 1
ATOM 682 O O . ARG A 1 85 ? 6.561 2.351 -1.531 1.00 96.31 85 ARG A O 1
ATOM 689 N N . GLN A 1 86 ? 4.429 1.999 -0.967 1.00 95.12 86 GLN A N 1
ATOM 690 C CA . GLN A 1 86 ? 3.953 1.827 -2.344 1.00 95.12 86 GLN A CA 1
ATOM 691 C C . GLN A 1 86 ? 4.196 3.089 -3.189 1.00 95.12 86 GLN A C 1
ATOM 693 O O . GLN A 1 86 ? 4.690 2.986 -4.316 1.00 95.12 86 GLN A O 1
ATOM 698 N N . LYS A 1 87 ? 3.934 4.284 -2.639 1.00 92.88 87 LYS A N 1
ATOM 699 C CA . LYS A 1 87 ? 4.229 5.570 -3.298 1.00 92.88 87 LYS A CA 1
ATOM 700 C C . LYS A 1 87 ? 5.716 5.734 -3.593 1.00 92.88 87 LYS A C 1
ATOM 702 O O . LYS A 1 87 ? 6.080 6.116 -4.707 1.00 92.88 87 LYS A O 1
ATOM 707 N N . GLN A 1 88 ? 6.573 5.409 -2.627 1.00 93.88 88 GLN A N 1
ATOM 708 C CA . GLN A 1 88 ? 8.026 5.438 -2.810 1.00 93.88 88 GLN A CA 1
ATOM 709 C C . GLN A 1 88 ? 8.466 4.477 -3.921 1.00 93.88 88 GLN A C 1
ATOM 711 O O . GLN A 1 88 ? 9.202 4.883 -4.816 1.00 93.88 88 GLN A O 1
ATOM 716 N N . LEU A 1 89 ? 7.957 3.240 -3.933 1.00 93.81 89 LEU A N 1
ATOM 717 C CA . LEU A 1 89 ? 8.264 2.252 -4.972 1.00 93.81 89 LEU A CA 1
ATOM 718 C C . LEU A 1 89 ? 7.799 2.710 -6.359 1.00 93.81 89 LEU A C 1
ATOM 720 O O . LEU A 1 89 ? 8.551 2.597 -7.329 1.00 93.81 89 LEU A O 1
ATOM 724 N N . GLN A 1 90 ? 6.597 3.284 -6.469 1.00 91.75 90 GLN A N 1
ATOM 725 C CA . GLN A 1 90 ? 6.130 3.872 -7.725 1.00 91.75 90 GLN A CA 1
ATOM 726 C C . GLN A 1 90 ? 7.010 5.044 -8.179 1.00 91.75 90 GLN A C 1
ATOM 728 O O . GLN A 1 90 ? 7.276 5.179 -9.375 1.00 91.75 90 GLN A O 1
ATOM 733 N N . ALA A 1 91 ? 7.460 5.900 -7.260 1.00 88.25 91 ALA A N 1
ATOM 734 C CA . ALA A 1 91 ? 8.353 7.011 -7.576 1.00 88.25 91 ALA A CA 1
ATOM 735 C C . ALA A 1 91 ? 9.728 6.513 -8.047 1.00 88.25 91 ALA A C 1
ATOM 737 O O . ALA A 1 91 ? 10.204 6.948 -9.093 1.00 88.25 91 ALA A O 1
ATOM 738 N N . SER A 1 92 ? 10.328 5.542 -7.353 1.00 87.69 92 SER A N 1
ATOM 739 C CA . SER A 1 92 ? 11.580 4.894 -7.768 1.00 87.69 92 SER A CA 1
ATOM 740 C C . SER A 1 92 ? 11.451 4.215 -9.132 1.00 87.69 92 SER A C 1
ATOM 742 O O . SER A 1 92 ? 12.351 4.309 -9.967 1.00 87.69 92 SER A O 1
ATOM 744 N N . TYR A 1 93 ? 10.305 3.589 -9.409 1.00 87.94 93 TYR A N 1
ATOM 745 C CA . TYR A 1 93 ? 10.021 3.029 -10.725 1.00 87.94 93 TYR A CA 1
ATOM 746 C C . TYR A 1 93 ? 9.940 4.115 -11.817 1.00 87.94 93 TYR A C 1
ATOM 748 O O . TYR A 1 93 ? 10.407 3.898 -12.936 1.00 87.94 93 TYR A O 1
ATOM 756 N N . LYS A 1 94 ? 9.410 5.305 -11.517 1.00 82.44 94 LYS A N 1
ATOM 757 C CA . LYS A 1 94 ? 9.331 6.426 -12.473 1.00 82.44 94 LYS A CA 1
ATOM 758 C C . LYS A 1 94 ? 10.684 7.104 -12.711 1.00 82.44 94 LYS A C 1
ATOM 760 O O . LYS A 1 94 ? 11.035 7.344 -13.861 1.00 82.44 94 LYS A O 1
ATOM 765 N N . ASN A 1 95 ? 11.430 7.394 -11.647 1.00 65.81 95 ASN A N 1
ATOM 766 C CA . ASN A 1 95 ? 12.577 8.308 -11.682 1.00 65.81 95 ASN A CA 1
ATOM 767 C C . ASN A 1 95 ? 13.847 7.724 -12.328 1.00 65.81 95 ASN A C 1
ATOM 769 O O . ASN A 1 95 ? 14.713 8.488 -12.735 1.00 65.81 95 ASN A O 1
ATOM 773 N N . GLU A 1 96 ? 13.979 6.397 -12.434 1.00 56.03 96 GLU A N 1
ATOM 774 C CA . GLU A 1 96 ? 15.230 5.761 -12.894 1.00 56.03 96 GLU A CA 1
ATOM 775 C C . GLU A 1 96 ? 15.162 5.142 -14.298 1.00 56.03 96 GLU A C 1
ATOM 777 O O . GLU A 1 96 ? 16.096 4.471 -14.727 1.00 56.03 96 GLU A O 1
ATOM 782 N N . GLY A 1 97 ? 14.061 5.322 -15.034 1.00 46.78 97 GLY A N 1
ATOM 783 C CA . GLY A 1 97 ? 14.012 4.945 -16.450 1.00 46.78 97 GLY A CA 1
ATOM 784 C C . GLY A 1 97 ? 14.381 6.141 -17.330 1.00 46.78 97 GLY A C 1
ATOM 785 O O . GLY A 1 97 ? 13.783 7.195 -17.127 1.00 46.78 97 GLY A O 1
ATOM 786 N N . PRO A 1 98 ? 15.283 6.024 -18.326 1.00 41.53 98 PRO A N 1
ATOM 787 C CA . PRO A 1 98 ? 15.320 7.031 -19.383 1.00 41.53 98 PRO A CA 1
ATOM 788 C C . PRO A 1 98 ? 13.923 7.051 -19.995 1.00 41.53 98 PRO A C 1
ATOM 790 O O . PRO A 1 98 ? 13.445 5.980 -20.355 1.00 41.53 98 PRO A O 1
ATOM 793 N N . GLU A 1 99 ? 13.247 8.199 -20.060 1.00 45.25 99 GLU A N 1
ATOM 794 C CA . GLU A 1 99 ? 12.001 8.343 -20.819 1.00 45.25 99 GLU A CA 1
ATOM 795 C C . GLU A 1 99 ? 12.228 7.792 -22.234 1.00 45.25 99 GLU A C 1
ATOM 797 O O . GLU A 1 99 ? 13.046 8.355 -22.965 1.00 45.25 99 GLU A O 1
ATOM 802 N N . PRO A 1 100 ? 11.546 6.717 -22.672 1.00 47.81 100 PRO A N 1
ATOM 803 C CA . PRO A 1 100 ? 11.737 6.255 -24.029 1.00 47.81 100 PRO A CA 1
ATOM 804 C C . PRO A 1 100 ? 10.379 5.968 -24.661 1.00 47.81 100 PRO A C 1
ATOM 806 O O . PRO A 1 100 ? 10.177 4.866 -25.165 1.00 47.81 100 PRO A O 1
ATOM 809 N N . ASP A 1 101 ? 9.418 6.894 -24.551 1.00 44.53 101 ASP A N 1
ATOM 810 C CA . ASP A 1 101 ? 8.063 6.598 -25.030 1.00 44.53 101 ASP A CA 1
ATOM 811 C C . ASP A 1 101 ? 7.234 7.795 -25.511 1.00 44.53 101 ASP A C 1
ATOM 813 O O . ASP A 1 101 ? 6.013 7.804 -25.408 1.00 44.53 101 ASP A O 1
ATOM 817 N N . VAL A 1 102 ? 7.897 8.773 -26.132 1.00 46.31 102 VAL A N 1
ATOM 818 C CA . VAL A 1 102 ? 7.260 9.579 -27.194 1.00 46.31 102 VAL A CA 1
ATOM 819 C C . VAL A 1 102 ? 7.813 9.210 -28.582 1.00 46.31 102 VAL A C 1
ATOM 821 O O . VAL A 1 102 ? 7.158 9.433 -29.592 1.00 46.31 102 VAL A O 1
ATOM 824 N N . ILE A 1 103 ? 8.978 8.552 -28.665 1.00 44.41 103 ILE A N 1
ATOM 825 C CA . ILE A 1 103 ? 9.631 8.239 -29.953 1.00 44.41 103 ILE A CA 1
ATOM 826 C C . ILE A 1 103 ? 9.313 6.813 -30.457 1.00 44.41 103 ILE A C 1
ATOM 828 O O . ILE A 1 103 ? 9.385 6.559 -31.658 1.00 44.41 103 ILE A O 1
ATOM 832 N N . ARG A 1 104 ? 8.907 5.870 -29.591 1.00 46.84 104 ARG A N 1
ATOM 833 C CA . ARG A 1 104 ? 8.634 4.476 -30.009 1.00 46.84 104 ARG A CA 1
ATOM 834 C C . ARG A 1 104 ? 7.228 4.229 -30.557 1.00 46.84 104 ARG A C 1
ATOM 836 O O . ARG A 1 104 ? 7.073 3.356 -31.409 1.00 46.84 104 ARG A O 1
ATOM 843 N N . SER A 1 105 ? 6.228 5.002 -30.141 1.00 46.19 105 SER A N 1
ATOM 844 C CA . SER A 1 105 ? 4.851 4.883 -30.643 1.00 46.19 105 SER A CA 1
ATOM 845 C C . SER A 1 105 ? 4.724 5.231 -32.134 1.00 46.19 105 SER A C 1
ATOM 847 O O . SER A 1 105 ? 3.882 4.656 -32.819 1.00 46.19 105 SER A O 1
ATOM 849 N N . SER A 1 106 ? 5.612 6.073 -32.674 1.00 46.69 106 SER A N 1
ATOM 850 C CA . SER A 1 106 ? 5.632 6.437 -34.101 1.00 46.69 106 SER A CA 1
ATOM 851 C C . SER A 1 106 ? 6.259 5.389 -35.033 1.00 46.69 106 SER A C 1
ATOM 853 O O . SER A 1 106 ? 6.186 5.551 -36.247 1.00 46.69 106 SER A O 1
ATOM 855 N N . LEU A 1 107 ? 6.869 4.316 -34.513 1.00 49.31 107 LEU A N 1
ATOM 856 C CA . LEU A 1 107 ? 7.580 3.320 -35.335 1.00 49.31 107 LEU A CA 1
ATOM 857 C C . LEU A 1 107 ? 6.789 2.027 -35.605 1.00 49.31 107 LEU A C 1
ATOM 859 O O . LEU A 1 107 ? 7.290 1.160 -36.314 1.00 49.31 107 LEU A O 1
ATOM 863 N N . MET A 1 108 ? 5.561 1.893 -35.089 1.00 49.62 108 MET A N 1
ATOM 864 C CA . MET A 1 108 ? 4.721 0.692 -35.282 1.00 49.62 108 MET A CA 1
ATOM 865 C C . MET A 1 108 ? 3.458 0.933 -36.124 1.00 49.62 108 MET A C 1
ATOM 867 O O . MET A 1 108 ? 2.633 0.035 -36.274 1.00 49.62 108 MET A O 1
ATOM 871 N N . THR A 1 109 ? 3.308 2.098 -36.756 1.00 47.16 109 THR A N 1
ATOM 872 C CA . THR A 1 1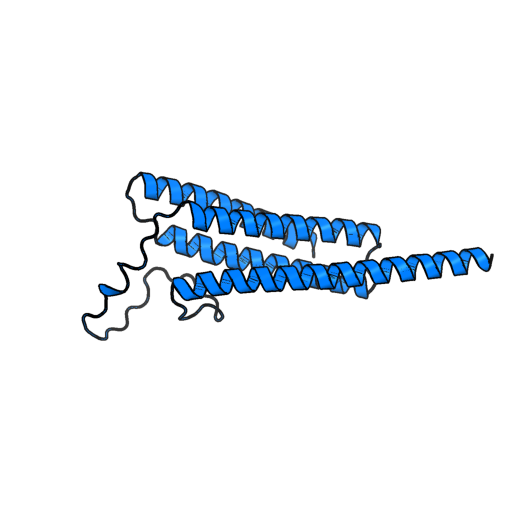09 ? 2.203 2.397 -37.693 1.00 47.16 109 THR A CA 1
ATOM 873 C C . THR A 1 109 ? 2.488 1.898 -39.117 1.00 47.16 109 THR A C 1
ATOM 875 O O . THR A 1 109 ? 2.183 2.557 -40.107 1.00 47.16 109 THR A O 1
ATOM 878 N N . GLY A 1 110 ? 3.080 0.706 -39.229 1.00 42.31 110 GLY A N 1
ATOM 879 C CA . GLY A 1 110 ? 3.507 0.105 -40.489 1.00 42.31 110 GLY A CA 1
ATOM 880 C C . GLY A 1 110 ? 3.207 -1.390 -40.572 1.00 42.31 110 GLY A C 1
ATOM 881 O O . GLY A 1 110 ? 4.121 -2.200 -40.530 1.00 42.31 110 GLY A O 1
ATOM 882 N N . GLY A 1 111 ? 1.933 -1.745 -40.767 1.00 39.56 111 GLY A N 1
ATOM 883 C CA . GLY A 1 111 ? 1.566 -2.938 -41.537 1.00 39.56 111 GLY A CA 1
ATOM 884 C C . GLY A 1 111 ? 1.225 -4.241 -40.791 1.00 39.56 111 GLY A C 1
ATOM 885 O O . GLY A 1 111 ? 2.036 -4.838 -40.100 1.00 39.56 111 GLY A O 1
ATOM 886 N N . VAL A 1 112 ? 0.043 -4.753 -41.161 1.00 35.53 112 VAL A N 1
ATOM 887 C CA . VAL A 1 112 ? -0.365 -6.170 -41.252 1.00 35.53 112 VAL A CA 1
ATOM 888 C C . VAL A 1 112 ? -0.846 -6.879 -39.975 1.00 35.53 112 VAL A C 1
ATOM 890 O O . VAL A 1 112 ? -0.108 -7.221 -39.060 1.00 35.53 112 VAL A O 1
ATOM 893 N N . LYS A 1 113 ? -2.142 -7.222 -40.021 1.00 53.00 113 LYS A N 1
ATOM 894 C CA . LYS A 1 113 ? -2.852 -8.167 -39.155 1.00 53.00 113 LYS A CA 1
ATOM 895 C C . LYS A 1 113 ? -2.138 -9.527 -39.106 1.00 53.00 113 LYS A C 1
ATOM 897 O O . LYS A 1 113 ? -2.052 -10.215 -40.123 1.00 53.00 113 LYS A O 1
ATOM 902 N N . ARG A 1 114 ? -1.736 -9.968 -37.915 1.00 39.12 114 ARG A N 1
ATOM 903 C CA . ARG A 1 114 ? -1.533 -11.386 -37.583 1.00 39.12 114 ARG A CA 1
ATOM 904 C C . ARG A 1 114 ? -1.720 -11.538 -36.074 1.00 39.12 114 ARG A C 1
ATOM 906 O O . ARG A 1 114 ? -1.171 -10.745 -35.319 1.00 39.12 114 ARG A O 1
ATOM 913 N N . GLY A 1 115 ? -2.540 -12.499 -35.647 1.00 44.97 115 GLY A N 1
ATOM 914 C CA . GLY A 1 115 ? -2.693 -12.837 -34.234 1.00 44.97 115 GLY A CA 1
ATOM 915 C C . GLY A 1 115 ? -1.338 -13.244 -33.669 1.00 44.97 115 GLY A C 1
ATOM 916 O O . GLY A 1 115 ? -0.831 -14.313 -33.993 1.00 44.97 115 GLY A O 1
ATOM 917 N N . VAL A 1 116 ? -0.732 -12.361 -32.883 1.00 38.75 116 VAL A N 1
ATOM 918 C CA . VAL A 1 116 ? 0.491 -12.642 -32.140 1.00 38.75 116 VAL A CA 1
ATOM 919 C C . VAL A 1 116 ? 0.068 -12.806 -30.692 1.00 38.75 116 VAL A C 1
ATOM 921 O O . VAL A 1 116 ? -0.145 -11.831 -29.976 1.00 38.75 116 VAL A O 1
ATOM 924 N N . THR A 1 117 ? -0.106 -14.059 -30.280 1.00 44.12 117 THR A N 1
ATOM 925 C CA . THR A 1 117 ? -0.130 -14.441 -28.869 1.00 44.12 117 THR A CA 1
ATOM 926 C C . THR A 1 117 ? 1.139 -13.888 -28.226 1.00 44.12 117 THR A C 1
ATOM 928 O O . THR A 1 117 ? 2.245 -14.189 -28.676 1.00 44.12 117 THR A O 1
ATOM 931 N N . ASN A 1 118 ? 0.984 -13.024 -27.225 1.00 43.12 118 ASN A N 1
ATOM 932 C CA . ASN A 1 118 ? 2.101 -12.373 -26.553 1.00 43.12 118 ASN A CA 1
ATOM 933 C C . ASN A 1 118 ? 2.986 -13.454 -25.873 1.00 43.12 118 ASN A C 1
ATOM 935 O O . ASN A 1 118 ? 2.464 -14.206 -25.052 1.00 43.12 118 ASN A O 1
ATOM 939 N N . PRO A 1 119 ? 4.297 -13.574 -26.175 1.00 46.97 119 PRO A N 1
ATOM 940 C CA . PRO A 1 119 ? 5.165 -14.662 -25.680 1.00 46.97 119 PRO A CA 1
ATOM 941 C C . PRO A 1 119 ? 5.471 -14.662 -24.171 1.00 46.97 119 PRO A C 1
ATOM 943 O O . PRO A 1 119 ? 6.248 -15.490 -23.703 1.00 46.97 119 PRO A O 1
ATOM 946 N N . TRP A 1 120 ? 4.910 -13.722 -23.413 1.00 56.88 120 TRP A N 1
ATOM 947 C CA . TRP A 1 120 ? 5.178 -13.503 -21.989 1.00 56.88 120 TRP A CA 1
ATOM 948 C C . TRP A 1 120 ? 3.879 -13.532 -21.192 1.00 56.88 120 TRP A C 1
ATOM 950 O O . TRP A 1 120 ? 3.603 -12.595 -20.453 1.00 56.88 120 TRP A O 1
ATOM 960 N N . LEU A 1 121 ? 3.079 -14.580 -21.406 1.00 45.12 121 LEU A N 1
ATOM 961 C CA . LEU A 1 121 ? 1.750 -14.801 -20.831 1.00 45.12 121 LEU A CA 1
ATOM 962 C C . LEU A 1 121 ? 1.803 -14.896 -19.288 1.00 45.12 121 LEU A C 1
ATOM 964 O O . LEU A 1 121 ? 1.662 -15.964 -18.702 1.00 45.12 121 LEU A O 1
ATOM 968 N N . LEU A 1 122 ? 2.048 -13.770 -18.623 1.00 50.16 122 LEU A N 1
ATOM 969 C CA . LEU A 1 122 ? 1.455 -13.491 -17.329 1.00 50.16 122 LEU A CA 1
ATOM 970 C C . LEU A 1 122 ? -0.019 -13.242 -17.639 1.00 50.16 122 LEU A C 1
ATOM 972 O O . LEU A 1 122 ? -0.319 -12.475 -18.556 1.00 50.16 122 LEU A O 1
ATOM 976 N N . GLU A 1 123 ? -0.919 -13.940 -16.959 1.00 49.03 123 GLU A N 1
ATOM 977 C CA . GLU A 1 123 ? -2.350 -13.694 -17.100 1.00 49.03 123 GLU A CA 1
ATOM 978 C C . GLU A 1 123 ? -2.596 -12.242 -16.662 1.00 49.03 123 GLU A C 1
ATOM 980 O O . GLU A 1 123 ? -2.524 -11.919 -15.478 1.00 49.03 123 GLU A O 1
ATOM 985 N N . GLU A 1 124 ? -2.724 -11.331 -17.636 1.00 47.06 124 GLU A N 1
ATOM 986 C CA . GLU A 1 124 ? -3.088 -9.943 -17.362 1.00 47.06 124 GLU A CA 1
ATOM 987 C C . GLU A 1 124 ? -4.443 -9.989 -16.663 1.00 47.06 124 GLU A C 1
ATOM 989 O O . GLU A 1 124 ? -5.387 -10.590 -17.186 1.00 47.06 124 GLU A O 1
ATOM 994 N N . SER A 1 125 ? -4.525 -9.396 -15.468 1.00 53.03 125 SER A N 1
ATOM 995 C CA . SER A 1 125 ? -5.788 -9.289 -14.747 1.00 53.03 125 SER A CA 1
ATOM 996 C C . SER A 1 125 ? -6.830 -8.650 -15.664 1.00 53.03 125 SER A C 1
ATOM 998 O O . SER A 1 125 ? -6.502 -7.758 -16.452 1.00 53.03 125 SER A O 1
ATOM 1000 N N . GLU A 1 126 ? -8.085 -9.103 -15.592 1.00 53.72 126 GLU A N 1
ATOM 1001 C CA . GLU A 1 126 ? -9.152 -8.640 -16.497 1.00 53.72 126 GLU A CA 1
ATOM 1002 C C . GLU A 1 126 ? -9.268 -7.105 -16.534 1.00 53.72 126 GLU A C 1
ATOM 1004 O O . GLU A 1 126 ? -9.556 -6.525 -17.578 1.00 53.72 126 GLU A O 1
ATOM 1009 N N . GLU A 1 127 ? -8.937 -6.454 -15.419 1.00 47.50 127 GLU A N 1
ATOM 1010 C CA . GLU A 1 127 ? -8.925 -5.004 -15.199 1.00 47.50 127 GLU A CA 1
ATOM 1011 C C . GLU A 1 127 ? -7.830 -4.241 -15.964 1.00 47.50 127 GLU A C 1
ATOM 1013 O O . GLU A 1 127 ? -7.929 -3.027 -16.139 1.00 47.50 127 GLU A O 1
ATOM 1018 N N . THR A 1 128 ? -6.763 -4.920 -16.392 1.00 52.97 128 THR A N 1
ATOM 1019 C CA . THR A 1 128 ? -5.605 -4.314 -17.078 1.00 52.97 128 THR A CA 1
ATOM 1020 C C . THR A 1 128 ? -5.484 -4.745 -18.540 1.00 52.97 128 THR A C 1
ATOM 1022 O O . THR A 1 128 ? -4.648 -4.227 -19.288 1.00 52.97 128 THR A O 1
ATOM 1025 N N . ARG A 1 129 ? -6.359 -5.662 -18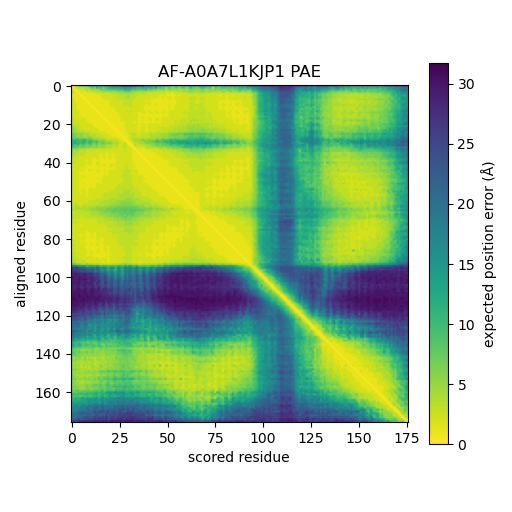.970 1.00 52.94 129 ARG A N 1
ATOM 1026 C CA . ARG A 1 129 ? -6.358 -6.265 -20.300 1.00 52.94 129 ARG A CA 1
ATOM 1027 C C . ARG A 1 129 ? -6.629 -5.219 -21.384 1.00 52.94 129 ARG A C 1
ATOM 1029 O O . ARG A 1 129 ? -7.703 -4.627 -21.450 1.00 52.94 129 ARG A O 1
ATOM 1036 N N . GLY A 1 130 ? -5.668 -5.041 -22.290 1.00 55.19 130 GLY A N 1
ATOM 1037 C CA . GLY A 1 130 ? -5.803 -4.149 -23.451 1.00 55.19 130 GLY A CA 1
ATOM 1038 C C . GLY A 1 130 ? -5.424 -2.682 -23.212 1.00 55.19 130 GLY A C 1
ATOM 1039 O O . GLY A 1 130 ? -5.592 -1.872 -24.123 1.00 55.19 130 GLY A O 1
ATOM 1040 N N . LEU A 1 131 ? -4.886 -2.335 -22.039 1.00 57.12 131 LEU A N 1
ATOM 1041 C CA . LEU A 1 131 ? -4.376 -0.993 -21.750 1.00 57.12 131 LEU A CA 1
ATOM 1042 C C . LEU A 1 131 ? -2.937 -0.810 -22.255 1.00 57.12 131 LEU A C 1
ATOM 1044 O O . LEU A 1 131 ? -2.074 -1.671 -22.067 1.00 57.12 131 LEU A O 1
ATOM 1048 N N . GLY A 1 132 ? -2.657 0.334 -22.888 1.00 60.41 132 GLY A N 1
ATOM 1049 C CA . GLY A 1 132 ? -1.309 0.690 -23.322 1.00 60.41 132 GLY A CA 1
ATOM 1050 C C . GLY A 1 132 ? -0.385 1.038 -22.148 1.00 60.41 132 GLY A C 1
ATOM 1051 O O . GLY A 1 132 ? -0.818 1.279 -21.020 1.00 60.41 132 GLY A O 1
ATOM 1052 N N . PHE A 1 133 ? 0.925 1.133 -22.403 1.00 61.44 133 PHE A N 1
ATOM 1053 C CA . PHE A 1 133 ? 1.918 1.460 -21.365 1.00 61.44 133 PHE A CA 1
ATOM 1054 C C . PHE A 1 133 ? 1.675 2.815 -20.673 1.00 61.44 133 PHE A C 1
ATOM 1056 O O . PHE A 1 133 ? 2.035 2.994 -19.507 1.00 61.44 133 PHE A O 1
ATOM 1063 N N . GLY A 1 134 ? 1.111 3.796 -21.384 1.00 66.19 134 GLY A N 1
ATOM 1064 C CA . GLY A 1 134 ? 0.684 5.073 -20.803 1.00 66.19 134 GLY A CA 1
ATOM 1065 C C . GLY A 1 134 ? -0.516 4.909 -19.871 1.00 66.19 134 GLY A C 1
ATOM 1066 O O . GLY A 1 134 ? -0.484 5.393 -18.739 1.00 66.19 134 GLY A O 1
ATOM 1067 N N . ASP A 1 135 ? -1.515 4.151 -20.315 1.00 67.94 135 ASP A N 1
ATOM 1068 C CA . ASP A 1 135 ? -2.792 3.975 -19.623 1.00 67.94 135 ASP A CA 1
ATOM 1069 C C . ASP A 1 135 ? -2.627 3.200 -18.314 1.00 67.94 135 ASP A C 1
ATOM 1071 O O . ASP A 1 135 ? -3.120 3.641 -17.279 1.00 67.94 135 ASP A O 1
ATOM 1075 N N . LEU A 1 136 ? -1.831 2.123 -18.311 1.00 68.06 136 LEU A N 1
ATOM 1076 C CA . LEU A 1 136 ? -1.516 1.358 -17.094 1.00 68.06 136 LEU A CA 1
ATOM 1077 C C . LEU A 1 136 ? -0.845 2.223 -16.020 1.00 68.06 136 LEU A C 1
ATOM 1079 O O . LEU A 1 136 ? -1.108 2.087 -14.825 1.00 68.06 136 LEU A O 1
ATOM 1083 N N . ARG A 1 137 ? 0.028 3.148 -16.436 1.00 70.38 137 ARG A N 1
ATOM 1084 C CA . ARG A 1 137 ? 0.690 4.079 -15.510 1.00 70.38 137 ARG A CA 1
ATOM 1085 C C . ARG A 1 137 ? -0.280 5.110 -14.953 1.00 70.38 137 ARG A C 1
ATOM 1087 O O . ARG A 1 137 ? -0.144 5.508 -13.796 1.00 70.38 137 ARG A O 1
ATOM 1094 N N . GLN A 1 138 ? -1.217 5.576 -15.772 1.00 79.31 138 GLN A N 1
ATOM 1095 C CA . GLN A 1 138 ? -2.259 6.489 -15.320 1.00 79.31 138 GLN A CA 1
ATOM 1096 C C . GLN A 1 138 ? -3.221 5.783 -14.360 1.00 79.31 138 GLN A C 1
ATOM 1098 O O . GLN A 1 138 ? -3.543 6.347 -13.317 1.00 79.31 138 GLN A O 1
ATOM 1103 N N . GLN A 1 139 ? -3.609 4.545 -14.663 1.00 81.00 139 GLN A N 1
ATOM 1104 C CA . GLN A 1 139 ? -4.448 3.712 -13.808 1.00 81.00 139 GLN A CA 1
ATOM 1105 C C . GLN A 1 139 ? -3.809 3.510 -12.431 1.00 81.00 139 GLN A C 1
ATOM 1107 O O . GLN A 1 139 ? -4.434 3.831 -11.429 1.00 81.00 139 GLN A O 1
ATOM 1112 N N . GLN A 1 140 ? -2.536 3.105 -12.363 1.00 80.62 140 GLN A N 1
ATOM 1113 C CA . GLN A 1 140 ? -1.836 2.936 -11.082 1.00 80.62 140 GLN A CA 1
ATOM 1114 C C . GLN A 1 140 ? -1.760 4.209 -10.232 1.00 80.62 140 GLN A C 1
ATOM 1116 O O . GLN A 1 140 ? -1.665 4.126 -9.009 1.00 80.62 140 GLN A O 1
ATOM 1121 N N . ARG A 1 141 ? -1.771 5.390 -10.858 1.00 83.38 141 ARG A N 1
ATOM 1122 C CA . ARG A 1 141 ? -1.806 6.661 -10.129 1.00 83.38 141 ARG A CA 1
ATOM 1123 C C . ARG A 1 141 ? -3.187 6.918 -9.536 1.00 83.38 141 ARG A C 1
ATOM 1125 O O . ARG A 1 141 ? -3.267 7.243 -8.360 1.00 83.38 141 ARG A O 1
ATOM 1132 N N . ARG A 1 142 ? -4.237 6.716 -10.337 1.00 86.00 142 ARG A N 1
ATOM 1133 C CA . ARG A 1 142 ? -5.628 6.842 -9.884 1.00 86.00 142 ARG A CA 1
ATOM 1134 C C . ARG A 1 142 ? -5.918 5.899 -8.723 1.00 86.00 142 ARG A C 1
ATOM 1136 O O . ARG A 1 142 ? -6.478 6.337 -7.734 1.00 86.00 142 ARG A O 1
ATOM 1143 N N . ILE A 1 143 ? -5.443 4.655 -8.803 1.00 85.19 143 ILE A N 1
ATOM 1144 C CA . ILE A 1 143 ? -5.614 3.679 -7.721 1.00 85.19 143 ILE A CA 1
ATOM 1145 C C . ILE A 1 143 ? -5.003 4.203 -6.412 1.00 85.19 143 ILE A C 1
ATOM 1147 O O . ILE A 1 143 ? -5.661 4.164 -5.384 1.00 85.19 143 ILE A O 1
ATOM 1151 N N . ILE A 1 144 ? -3.782 4.752 -6.427 1.00 84.88 144 ILE A N 1
ATOM 1152 C CA . ILE A 1 144 ? -3.184 5.314 -5.202 1.00 84.88 144 ILE A CA 1
ATOM 1153 C C . ILE A 1 144 ? -3.972 6.524 -4.679 1.00 84.88 144 ILE A C 1
ATOM 1155 O O . ILE A 1 144 ? -4.138 6.660 -3.470 1.00 84.88 144 ILE A O 1
ATOM 1159 N N . GLU A 1 145 ? -4.452 7.401 -5.562 1.00 87.94 145 GLU A N 1
ATOM 1160 C CA . GLU A 1 145 ? -5.271 8.559 -5.172 1.00 87.94 145 GLU A CA 1
ATOM 1161 C C . GLU A 1 145 ? -6.598 8.119 -4.523 1.00 87.94 145 GLU A C 1
ATOM 1163 O O . GLU A 1 145 ? -7.027 8.690 -3.520 1.00 87.94 145 GLU A O 1
ATOM 1168 N N . GLU A 1 146 ? -7.226 7.065 -5.048 1.00 89.44 146 GLU A N 1
ATOM 1169 C CA . GLU A 1 146 ? -8.422 6.449 -4.464 1.00 89.44 146 GLU A CA 1
ATOM 1170 C C . GLU A 1 146 ? -8.119 5.797 -3.108 1.00 89.44 146 GLU A C 1
ATOM 1172 O O . GLU A 1 146 ? -8.893 5.941 -2.158 1.00 89.44 146 GLU A O 1
ATOM 1177 N N . GLN A 1 147 ? -6.964 5.139 -2.984 1.00 88.69 147 GLN A N 1
ATOM 1178 C CA . GLN A 1 147 ? -6.508 4.555 -1.726 1.00 88.69 147 GLN A CA 1
ATOM 1179 C C . GLN A 1 147 ? -6.259 5.616 -0.648 1.00 88.69 147 GLN A C 1
ATOM 1181 O O . GLN A 1 147 ? -6.646 5.398 0.503 1.00 88.69 147 GLN A O 1
ATOM 1186 N N . ASP A 1 148 ? -5.679 6.764 -1.010 1.00 87.06 148 ASP A N 1
ATOM 1187 C CA . ASP A 1 148 ? -5.501 7.925 -0.127 1.00 87.06 148 ASP A CA 1
ATOM 1188 C C . ASP A 1 148 ? -6.843 8.449 0.389 1.00 87.06 148 ASP A C 1
ATOM 1190 O O . ASP A 1 148 ? -7.065 8.507 1.600 1.00 87.06 148 ASP A O 1
ATOM 1194 N N . ALA A 1 149 ? -7.775 8.749 -0.520 1.00 88.94 149 ALA A N 1
ATOM 1195 C CA . ALA A 1 149 ? -9.107 9.226 -0.150 1.00 88.94 149 ALA A CA 1
ATOM 1196 C C . ALA A 1 149 ? -9.835 8.214 0.747 1.00 88.94 149 ALA A C 1
ATOM 1198 O O . ALA A 1 149 ? -10.526 8.562 1.710 1.00 88.94 149 ALA A O 1
ATOM 1199 N N . GLY A 1 150 ? -9.639 6.930 0.463 1.00 86.12 150 GLY A N 1
ATOM 1200 C CA . GLY A 1 150 ? -10.125 5.872 1.314 1.00 86.12 150 GLY A CA 1
ATOM 1201 C C . GLY A 1 150 ? -9.482 5.872 2.708 1.00 86.12 150 GLY A C 1
ATOM 1202 O O . GLY A 1 150 ? -10.136 5.428 3.655 1.00 86.12 150 GLY A O 1
ATOM 1203 N N . LEU A 1 151 ? -8.200 6.235 2.870 1.00 90.81 151 LEU A N 1
ATOM 1204 C CA . LEU A 1 151 ? -7.508 6.196 4.177 1.00 90.81 151 LEU A CA 1
ATOM 1205 C C . LEU A 1 151 ? -8.044 7.313 5.053 1.00 90.81 151 LEU A C 1
ATOM 1207 O O . LEU A 1 151 ? -8.363 7.065 6.213 1.00 90.81 151 LEU A O 1
ATOM 1211 N N . ASP A 1 152 ? -8.262 8.484 4.463 1.00 89.06 152 ASP A N 1
ATOM 1212 C CA . ASP A 1 152 ? -8.894 9.617 5.131 1.00 89.06 152 ASP A CA 1
ATOM 1213 C C . ASP A 1 152 ? -10.305 9.260 5.620 1.00 89.06 152 ASP A C 1
ATOM 1215 O O . ASP A 1 152 ? -10.664 9.517 6.775 1.00 89.06 152 ASP A O 1
ATOM 1219 N N . ALA A 1 153 ? -11.101 8.594 4.775 1.00 88.06 153 ALA A N 1
ATOM 1220 C CA . ALA A 1 153 ? -12.435 8.129 5.149 1.00 88.06 153 ALA A CA 1
ATOM 1221 C C . ALA A 1 153 ? -12.393 7.127 6.316 1.00 88.06 153 ALA A C 1
ATOM 1223 O O . ALA A 1 153 ? -13.182 7.233 7.259 1.00 88.06 153 ALA A O 1
ATOM 1224 N N . LEU A 1 154 ? -11.457 6.177 6.277 1.00 89.19 154 LEU A N 1
ATOM 1225 C CA . LEU A 1 154 ? -11.287 5.168 7.319 1.00 89.19 154 LEU A CA 1
ATOM 1226 C C . LEU A 1 154 ? -10.820 5.810 8.640 1.00 89.19 154 LEU A C 1
ATOM 1228 O O . LEU A 1 154 ? -11.417 5.560 9.688 1.00 89.19 154 LEU A O 1
ATOM 1232 N N . SER A 1 155 ? -9.836 6.707 8.586 1.00 87.75 155 SER A N 1
ATOM 1233 C CA . SER A 1 155 ? -9.334 7.469 9.737 1.00 87.75 155 SER A CA 1
ATOM 1234 C C . SER A 1 155 ? -10.435 8.311 10.394 1.00 87.75 155 SER A C 1
ATOM 1236 O O . SER A 1 155 ? -10.586 8.331 11.621 1.00 87.75 155 SER A O 1
ATOM 1238 N N . SER A 1 156 ? -11.294 8.934 9.582 1.00 89.25 156 SER A N 1
ATOM 1239 C CA . SER A 1 156 ? -12.470 9.669 10.054 1.00 89.25 156 SER A CA 1
ATOM 1240 C C . SER A 1 156 ? -13.466 8.771 10.805 1.00 89.25 156 SER A C 1
ATOM 1242 O O . SER A 1 156 ? -14.033 9.180 11.821 1.00 89.25 156 SER A O 1
ATOM 1244 N N . ILE A 1 157 ? -13.674 7.536 10.337 1.00 86.94 157 ILE A N 1
ATOM 1245 C CA . ILE A 1 157 ? -14.552 6.553 10.992 1.00 86.94 157 ILE A CA 1
ATOM 1246 C C . ILE A 1 157 ? -13.956 6.088 12.323 1.00 86.94 157 ILE A C 1
ATOM 1248 O O . ILE A 1 157 ? -14.670 6.104 13.327 1.00 86.94 157 ILE A O 1
ATOM 1252 N N . ILE A 1 158 ? -12.666 5.736 12.352 1.00 85.31 158 ILE A N 1
ATOM 1253 C CA . ILE A 1 158 ? -11.964 5.361 13.592 1.00 85.31 158 ILE A CA 1
ATOM 1254 C C . ILE A 1 158 ? -12.052 6.503 14.611 1.00 85.31 158 ILE A C 1
ATOM 1256 O O . ILE A 1 158 ? -12.401 6.277 15.767 1.00 85.31 158 ILE A O 1
ATOM 1260 N N . SER A 1 159 ? -11.830 7.745 14.175 1.00 85.44 159 SER A N 1
ATOM 1261 C CA . SER A 1 159 ? -11.906 8.926 15.045 1.00 85.44 159 SER A CA 1
ATOM 1262 C C . SER A 1 159 ? -13.296 9.119 15.662 1.00 85.44 159 SER A C 1
ATOM 1264 O O . SER A 1 159 ? -13.408 9.379 16.859 1.00 85.44 159 SER A O 1
ATOM 1266 N N . ARG A 1 160 ? -14.369 8.946 14.877 1.00 85.25 160 ARG A N 1
ATOM 1267 C CA . ARG A 1 160 ? -15.745 8.987 15.407 1.00 85.25 160 ARG A CA 1
ATOM 1268 C C . ARG A 1 160 ? -16.013 7.864 16.402 1.00 85.25 160 ARG A C 1
ATOM 1270 O O . ARG A 1 160 ? -16.649 8.090 17.426 1.00 85.25 160 ARG A O 1
ATOM 1277 N N . GLN A 1 161 ? -15.531 6.659 16.117 1.00 79.94 161 GLN A N 1
ATOM 1278 C CA . GLN A 1 161 ? -15.709 5.530 17.023 1.00 79.94 161 GLN A CA 1
ATOM 1279 C C . GLN A 1 161 ? -14.954 5.719 18.341 1.00 79.94 161 GLN A C 1
ATOM 1281 O O . GLN A 1 161 ? -15.482 5.386 19.401 1.00 79.94 161 GLN A O 1
ATOM 1286 N N . LYS A 1 162 ? -13.762 6.316 18.291 1.00 79.88 162 LYS A N 1
ATOM 1287 C CA . LYS A 1 162 ? -13.009 6.724 19.477 1.00 79.88 162 LYS A CA 1
ATOM 1288 C C . LYS A 1 162 ? -13.816 7.680 20.355 1.00 79.88 162 LYS A C 1
ATOM 1290 O O . LYS A 1 162 ? -13.865 7.468 21.563 1.00 79.88 162 LYS A O 1
ATOM 1295 N N . GLN A 1 163 ? -14.457 8.688 19.762 1.00 82.06 163 GLN A N 1
ATOM 1296 C CA . GLN A 1 163 ? -15.301 9.628 20.501 1.00 82.06 163 GLN A CA 1
ATOM 1297 C C . GLN A 1 163 ? -16.487 8.916 21.171 1.00 82.06 163 GLN A C 1
ATOM 1299 O O . GLN A 1 163 ? -16.668 9.055 22.376 1.00 82.06 163 GLN A O 1
ATOM 1304 N N . MET A 1 164 ? -17.225 8.076 20.433 1.00 77.75 164 MET A N 1
ATOM 1305 C CA . MET A 1 164 ? -18.340 7.304 21.006 1.00 77.75 164 MET A CA 1
ATOM 1306 C C . MET A 1 164 ? -17.887 6.388 22.154 1.00 77.75 164 MET A C 1
ATOM 1308 O O . MET A 1 164 ? -18.571 6.273 23.165 1.00 77.75 164 MET A O 1
ATOM 1312 N N . GLY A 1 165 ? -16.718 5.751 22.034 1.00 76.56 165 GLY A N 1
ATOM 1313 C CA . GLY A 1 165 ? -16.167 4.913 23.102 1.00 76.56 165 GLY A CA 1
ATOM 1314 C C . GLY A 1 165 ? -15.817 5.691 24.375 1.00 76.56 165 GLY A C 1
ATOM 1315 O O . GLY A 1 165 ? -15.954 5.151 25.470 1.00 76.56 165 GLY A O 1
ATOM 1316 N N . GLN A 1 166 ? -15.388 6.950 24.246 1.00 75.69 166 GLN A N 1
ATOM 1317 C CA . GLN A 1 166 ? -15.139 7.834 25.390 1.00 75.69 166 GLN A CA 1
ATOM 1318 C C . GLN A 1 166 ? -16.444 8.302 26.042 1.00 75.69 166 GLN A C 1
ATOM 1320 O O . GLN A 1 166 ? -16.536 8.302 27.265 1.00 75.69 166 GLN A O 1
ATOM 1325 N N . GLU A 1 167 ? -17.453 8.654 25.243 1.00 74.69 167 GLU A N 1
ATOM 1326 C CA . GLU A 1 167 ? -18.776 9.065 25.734 1.00 74.69 167 GLU A CA 1
ATOM 1327 C C . GLU A 1 167 ? -19.460 7.938 26.530 1.00 74.69 167 GLU A C 1
ATOM 1329 O O . GLU A 1 167 ? -19.914 8.179 27.645 1.00 74.69 167 GLU A O 1
ATOM 1334 N N . ILE A 1 168 ? -19.429 6.693 26.031 1.00 70.31 168 ILE A N 1
ATOM 1335 C CA . ILE A 1 168 ? -19.955 5.515 26.751 1.00 70.31 168 ILE A CA 1
ATOM 1336 C C . ILE A 1 168 ? -19.193 5.266 28.062 1.00 70.31 168 ILE A C 1
ATOM 1338 O O . ILE A 1 168 ? -19.801 4.916 29.070 1.00 70.31 168 ILE A O 1
ATOM 1342 N N . GLY A 1 169 ? -17.864 5.416 28.053 1.00 68.31 169 GLY A N 1
ATOM 1343 C CA . GLY A 1 169 ? -17.041 5.237 29.253 1.00 68.31 169 GLY A CA 1
ATOM 1344 C C . GLY A 1 169 ? -17.380 6.251 30.346 1.00 68.31 169 GLY A C 1
ATOM 1345 O O . GLY A 1 169 ? -17.570 5.866 31.495 1.00 68.31 169 GLY A O 1
ATOM 1346 N N . ASN A 1 170 ? -17.538 7.522 29.969 1.00 68.38 170 ASN A N 1
ATOM 1347 C CA . ASN A 1 170 ? -17.894 8.591 30.902 1.00 68.38 170 ASN A CA 1
ATOM 1348 C C . ASN A 1 170 ? -19.312 8.413 31.476 1.00 68.38 170 ASN A C 1
ATOM 1350 O O . ASN A 1 170 ? -19.507 8.607 32.670 1.00 68.38 170 ASN A O 1
ATOM 1354 N N . GLU A 1 171 ? -20.290 7.999 30.662 1.00 65.75 171 GLU A N 1
ATOM 1355 C CA . GLU A 1 171 ? -21.663 7.756 31.133 1.00 65.75 171 GLU A CA 1
ATOM 1356 C C . GLU A 1 171 ? -21.747 6.566 32.109 1.00 65.75 171 GLU A C 1
ATOM 1358 O O . GLU A 1 171 ? -22.586 6.556 33.009 1.00 65.75 171 GLU A O 1
ATOM 1363 N N . LEU A 1 172 ? -20.854 5.577 31.980 1.00 64.88 172 LEU A N 1
ATOM 1364 C CA . LEU A 1 172 ? -20.762 4.447 32.908 1.00 64.88 172 LEU A CA 1
ATOM 1365 C C . LEU A 1 172 ? -20.138 4.841 34.261 1.00 64.88 172 LEU A C 1
ATOM 1367 O O . LEU A 1 172 ? -20.548 4.317 35.296 1.00 64.88 172 LEU A O 1
ATOM 1371 N N . ASP A 1 173 ? -19.162 5.753 34.253 1.00 58.75 173 ASP A N 1
ATOM 1372 C CA . ASP A 1 173 ? -18.523 6.282 35.466 1.00 58.75 173 ASP A CA 1
ATOM 1373 C C . ASP A 1 173 ? -19.439 7.263 36.221 1.00 58.75 173 ASP A C 1
ATOM 1375 O O . ASP A 1 173 ? -19.395 7.320 37.446 1.00 58.75 173 ASP A O 1
ATOM 1379 N N . GLU A 1 174 ? -20.304 8.003 35.517 1.00 62.81 174 GLU A N 1
ATOM 1380 C CA . GLU A 1 174 ? -21.297 8.905 36.127 1.00 62.81 174 GLU A CA 1
ATOM 1381 C C . GLU A 1 174 ? -22.491 8.169 36.768 1.00 62.81 174 GLU A C 1
ATOM 1383 O O . GLU A 1 174 ? -23.214 8.758 37.575 1.00 62.81 174 GLU A O 1
ATOM 1388 N N . GLN A 1 175 ? -22.709 6.892 36.431 1.00 53.97 175 GLN A N 1
ATOM 1389 C CA . GLN A 1 175 ? -23.795 6.060 36.971 1.00 53.97 175 GLN A CA 1
ATOM 1390 C C . GLN A 1 175 ? -23.363 5.084 38.090 1.00 53.97 175 GLN A C 1
ATOM 1392 O O . GLN A 1 175 ? -24.211 4.327 38.574 1.00 53.97 175 GLN A O 1
ATOM 1397 N N . ASN A 1 176 ? -22.093 5.099 38.519 1.00 46.59 176 ASN A N 1
ATOM 1398 C CA . ASN A 1 176 ? -21.553 4.309 39.646 1.00 46.59 176 ASN A CA 1
ATOM 1399 C C . ASN A 1 176 ? -21.238 5.175 40.874 1.00 46.59 176 ASN A C 1
ATOM 1401 O O . ASN A 1 176 ? -21.271 4.612 41.995 1.00 46.59 176 ASN A O 1
#

Solvent-accessible surface area (backbone atoms only — not comparable to full-atom values): 10305 Å² total; per-residue (Å²): 122,69,66,67,50,52,52,49,34,54,49,39,55,48,52,38,52,53,43,48,54,52,34,47,53,32,50,75,72,73,42,89,39,67,68,48,54,53,52,39,50,54,38,54,49,52,34,48,56,44,51,51,51,52,49,54,53,46,51,50,32,54,77,67,60,74,52,55,66,71,58,47,56,56,51,49,52,57,50,52,52,50,51,53,48,50,53,50,53,54,47,57,61,58,73,70,50,81,88,74,73,82,71,55,72,75,73,68,85,70,82,80,95,70,94,70,81,69,95,74,77,64,84,65,51,83,91,57,60,91,58,51,82,68,50,52,54,52,48,59,49,51,52,51,55,52,50,50,57,49,46,55,54,48,51,52,50,53,52,53,51,50,51,53,55,50,54,54,52,50,57,54,64,75,74,110

Radius of gyration: 21.61 Å; Cα contacts (8 Å, |Δi|>4): 88; chains: 1; bounding box: 48×24×81 Å